Protein AF-A0A6G1YPT2-F1 (afdb_monomer)

Sequence (257 aa):
MRNPFKRFGTPNDKGIPAREPYGYTGSRSSGPVLSFNKLKIVAGIITFVVIIVIMFESVVVVEAGHRGVVLYVGAVENRVLGEGIHFIIPFAEQVIQLEVRTLKFEANATAASNDLQEVQTTIALNYHISPSQANIIYQQLGIDYADRIIAPTIQESVKASVAKFNAEELITKRATAKAVIAQTIGNTLSARDIVVETVFITDFKFSQAFATQVESKVVAFQKFLTEQNNLLAIQVIANQTVSCTSSSSSKGECSQS

Structure (mmCIF, N/CA/C/O backbone):
data_AF-A0A6G1YPT2-F1
#
_entry.id   AF-A0A6G1YPT2-F1
#
loop_
_atom_site.group_PDB
_atom_site.id
_atom_site.type_symbol
_atom_site.label_atom_id
_atom_site.label_alt_id
_atom_site.label_comp_id
_atom_site.label_asym_id
_atom_site.label_entity_id
_atom_site.label_seq_id
_atom_site.pdbx_PDB_ins_code
_atom_site.Cartn_x
_atom_site.Cartn_y
_atom_site.Cartn_z
_atom_site.occupancy
_atom_site.B_iso_or_equiv
_atom_site.auth_seq_id
_atom_site.auth_comp_id
_atom_site.auth_asym_id
_atom_site.auth_atom_id
_atom_site.pdbx_PDB_model_num
ATOM 1 N N . MET A 1 1 ? 101.211 12.891 -94.929 1.00 46.28 1 MET A N 1
ATOM 2 C CA . MET A 1 1 ? 102.055 13.637 -93.968 1.00 46.28 1 MET A CA 1
ATOM 3 C C . MET A 1 1 ? 101.266 13.941 -92.694 1.00 46.28 1 MET A C 1
ATOM 5 O O . MET A 1 1 ? 100.448 14.846 -92.715 1.00 46.28 1 MET A O 1
ATOM 9 N N . ARG A 1 2 ? 101.490 13.160 -91.628 1.00 45.38 2 ARG A N 1
ATOM 10 C CA . ARG A 1 2 ? 101.618 13.525 -90.195 1.00 45.38 2 ARG A CA 1
ATOM 11 C C . ARG A 1 2 ? 101.483 12.235 -89.369 1.00 45.38 2 ARG A C 1
ATOM 13 O O . ARG A 1 2 ? 100.426 11.629 -89.285 1.00 45.38 2 ARG A O 1
ATOM 20 N N . ASN A 1 3 ? 102.635 11.823 -88.860 1.00 36.41 3 ASN A N 1
ATOM 21 C CA . ASN A 1 3 ? 102.909 10.845 -87.801 1.00 36.41 3 ASN A CA 1
ATOM 22 C C . ASN A 1 3 ? 102.340 11.343 -86.438 1.00 36.41 3 ASN A C 1
ATOM 24 O O . ASN A 1 3 ? 101.955 12.513 -86.388 1.00 36.41 3 ASN A O 1
ATOM 28 N N . PRO A 1 4 ? 102.471 10.631 -85.289 1.00 62.19 4 PRO A N 1
ATOM 29 C CA . PRO A 1 4 ? 102.734 9.194 -85.058 1.00 62.19 4 PRO A CA 1
ATOM 30 C C . PRO A 1 4 ? 102.109 8.573 -83.752 1.00 62.19 4 PRO A C 1
ATOM 32 O O . PRO A 1 4 ? 101.603 9.286 -82.901 1.00 62.19 4 PRO A O 1
ATOM 35 N N . PHE A 1 5 ? 102.252 7.242 -83.570 1.00 56.88 5 PHE A N 1
ATOM 36 C CA . PHE A 1 5 ? 102.314 6.432 -82.314 1.00 56.88 5 PHE A CA 1
ATOM 37 C C . PHE A 1 5 ? 101.287 6.687 -81.170 1.00 56.88 5 PHE A C 1
ATOM 39 O O . PHE A 1 5 ? 101.283 7.735 -80.543 1.00 56.88 5 PHE A O 1
ATOM 46 N N . LYS A 1 6 ? 100.520 5.689 -80.694 1.00 50.00 6 LYS A N 1
ATOM 47 C CA . LYS A 1 6 ? 101.041 4.605 -79.832 1.00 50.00 6 LYS A CA 1
ATOM 48 C C . LYS A 1 6 ? 100.037 3.445 -79.651 1.00 50.00 6 LYS A C 1
ATOM 50 O O . LYS A 1 6 ? 98.882 3.652 -79.309 1.00 50.00 6 LYS A O 1
ATOM 55 N N . ARG A 1 7 ? 100.589 2.243 -79.859 1.00 55.19 7 ARG A N 1
ATOM 56 C CA . ARG A 1 7 ? 100.323 0.896 -79.307 1.00 55.19 7 ARG A CA 1
ATOM 57 C C . ARG A 1 7 ? 99.213 0.745 -78.256 1.00 55.19 7 ARG A C 1
ATOM 59 O O . ARG A 1 7 ? 99.260 1.453 -77.265 1.00 55.19 7 ARG A O 1
ATOM 66 N N . PHE A 1 8 ? 98.431 -0.335 -78.362 1.00 51.66 8 PHE A N 1
ATOM 67 C CA . PHE A 1 8 ? 98.366 -1.391 -77.334 1.00 51.66 8 PHE A CA 1
ATOM 68 C C . PHE A 1 8 ? 97.690 -2.653 -77.903 1.00 51.66 8 PHE A C 1
ATOM 70 O O . PHE A 1 8 ? 96.577 -2.590 -78.415 1.00 51.66 8 PHE A O 1
ATOM 77 N N . GLY A 1 9 ? 98.397 -3.783 -77.842 1.00 43.12 9 GLY A N 1
ATOM 78 C CA . GLY A 1 9 ? 97.873 -5.127 -78.088 1.00 43.12 9 GLY A CA 1
ATOM 79 C C . GLY A 1 9 ? 97.824 -5.906 -76.770 1.00 43.12 9 GLY A C 1
ATOM 80 O O . GLY A 1 9 ? 98.682 -5.714 -75.910 1.00 43.12 9 GLY A O 1
ATOM 81 N N . THR A 1 10 ? 96.782 -6.720 -76.632 1.00 56.12 10 THR A N 1
ATOM 82 C CA . THR A 1 10 ? 96.423 -7.668 -75.552 1.00 56.12 10 THR A CA 1
ATOM 83 C C . THR A 1 10 ? 97.408 -8.862 -75.458 1.00 56.12 10 THR A C 1
ATOM 85 O O . THR A 1 10 ? 98.337 -8.877 -76.268 1.00 56.12 10 THR A O 1
ATOM 88 N N . PRO A 1 11 ? 97.215 -9.939 -74.644 1.00 56.50 11 PRO A N 1
ATOM 89 C CA . PRO A 1 11 ? 96.231 -10.240 -73.572 1.00 56.50 11 PRO A CA 1
ATOM 90 C C . PRO A 1 11 ? 96.835 -10.870 -72.271 1.00 56.50 11 PRO A C 1
ATOM 92 O O . PRO A 1 11 ? 98.001 -11.239 -72.264 1.00 56.50 11 PRO A O 1
ATOM 95 N N . ASN A 1 12 ? 95.974 -11.080 -71.250 1.00 52.44 12 ASN A N 1
ATOM 96 C CA . ASN A 1 12 ? 95.935 -12.185 -70.249 1.00 52.44 12 ASN A CA 1
ATOM 97 C C . ASN A 1 12 ? 97.174 -12.477 -69.364 1.00 52.44 12 ASN A C 1
ATOM 99 O O . ASN A 1 12 ? 98.304 -12.460 -69.817 1.00 52.44 12 ASN A O 1
ATOM 103 N N . ASP A 1 13 ? 97.101 -12.881 -68.097 1.00 52.16 13 ASP A N 1
ATOM 104 C CA . ASP A 1 13 ? 96.056 -13.298 -67.151 1.00 52.16 13 ASP A CA 1
ATOM 105 C C . ASP A 1 13 ? 96.786 -13.509 -65.794 1.00 52.16 13 ASP A C 1
ATOM 107 O O . ASP A 1 13 ? 98.008 -13.691 -65.783 1.00 52.16 13 ASP A O 1
ATOM 111 N N . LYS A 1 14 ? 96.024 -13.574 -64.691 1.00 51.84 14 LYS A N 1
ATOM 112 C CA . LYS A 1 14 ? 96.361 -13.964 -63.300 1.00 51.84 14 LYS A CA 1
ATOM 113 C C . LYS A 1 14 ? 96.514 -12.828 -62.280 1.00 51.84 14 LYS A C 1
ATOM 115 O O . LYS A 1 14 ? 97.602 -12.327 -62.012 1.00 51.84 14 LYS A O 1
ATOM 120 N N . GLY A 1 15 ? 95.404 -12.548 -61.596 1.00 48.72 15 GLY A N 1
ATOM 121 C CA . GLY A 1 15 ? 95.351 -11.841 -60.316 1.00 48.72 15 GLY A CA 1
ATOM 122 C C . GLY A 1 15 ? 94.065 -12.195 -59.561 1.00 48.72 15 GLY A C 1
ATOM 123 O O . GLY A 1 15 ? 92.973 -11.913 -60.035 1.00 48.72 15 GLY A O 1
ATOM 124 N N . ILE A 1 16 ? 94.218 -12.867 -58.420 1.00 61.03 16 ILE A N 1
ATOM 125 C CA . ILE A 1 16 ? 93.177 -13.393 -57.514 1.00 61.03 16 ILE A CA 1
ATOM 126 C C . ILE A 1 16 ? 92.285 -12.254 -56.957 1.00 61.03 16 ILE A C 1
ATOM 128 O O . ILE A 1 16 ? 92.798 -11.159 -56.721 1.00 61.03 16 ILE A O 1
ATOM 132 N N . PRO A 1 17 ? 90.971 -12.487 -56.735 1.00 55.38 17 PRO A N 1
ATOM 133 C CA . PRO A 1 17 ? 89.983 -11.438 -56.462 1.00 55.38 17 PRO A CA 1
ATOM 134 C C . PRO A 1 17 ? 90.126 -10.752 -55.095 1.00 55.38 17 PRO A C 1
ATOM 136 O O . PRO A 1 17 ? 90.406 -11.379 -54.072 1.00 55.38 17 PRO A O 1
ATOM 139 N N . ALA A 1 18 ? 89.862 -9.444 -55.094 1.00 58.12 18 ALA A N 1
ATOM 140 C CA . ALA A 1 18 ? 89.758 -8.605 -53.908 1.00 58.12 18 ALA A CA 1
ATOM 141 C C . ALA A 1 18 ? 88.424 -8.829 -53.167 1.00 58.12 18 ALA A C 1
ATOM 143 O O . ALA A 1 18 ? 87.376 -9.011 -53.780 1.00 58.12 18 ALA A O 1
ATOM 144 N N . ARG A 1 19 ? 88.506 -8.800 -51.831 1.00 58.19 19 ARG A N 1
ATOM 145 C CA . ARG A 1 19 ? 87.420 -8.955 -50.849 1.00 58.19 19 ARG A CA 1
ATOM 146 C C . ARG A 1 19 ? 86.232 -8.016 -51.102 1.00 58.19 19 ARG A C 1
ATOM 148 O O . ARG A 1 19 ? 86.419 -6.806 -51.204 1.00 58.19 19 ARG A O 1
ATOM 155 N N . GLU A 1 20 ? 85.022 -8.570 -51.067 1.00 54.38 20 GLU A N 1
ATOM 156 C CA . GLU A 1 20 ? 83.768 -7.810 -50.990 1.00 54.38 20 GLU A CA 1
ATOM 157 C C . GLU A 1 20 ? 83.546 -7.215 -49.583 1.00 54.38 20 GLU A C 1
ATOM 159 O O . GLU A 1 20 ? 83.974 -7.814 -48.587 1.00 54.38 20 GLU A O 1
ATOM 164 N N . PRO A 1 21 ? 82.893 -6.043 -49.461 1.00 57.22 21 PRO A N 1
ATOM 165 C CA . PRO A 1 21 ? 82.644 -5.412 -48.175 1.00 57.22 21 PRO A CA 1
ATOM 166 C C . PRO A 1 21 ? 81.395 -5.993 -47.498 1.00 57.22 21 PRO A C 1
ATOM 168 O O . PRO A 1 21 ? 80.384 -6.282 -48.134 1.00 57.22 21 PRO A O 1
ATOM 171 N N . TYR A 1 22 ? 81.460 -6.108 -46.172 1.00 58.09 22 TYR A N 1
ATOM 172 C CA . TYR A 1 22 ? 80.343 -6.473 -45.304 1.00 58.09 22 TYR A CA 1
ATOM 173 C C . TYR A 1 22 ? 79.176 -5.484 -45.463 1.00 58.09 22 TYR A C 1
ATOM 175 O O . TYR A 1 22 ? 79.237 -4.353 -44.982 1.00 58.09 22 TYR A O 1
ATOM 183 N N . GLY A 1 23 ? 78.104 -5.924 -46.123 1.00 47.06 23 GLY A N 1
ATOM 184 C CA . GLY A 1 23 ? 76.831 -5.212 -46.193 1.00 47.06 23 GLY A CA 1
ATOM 185 C C . GLY A 1 23 ? 75.980 -5.500 -44.958 1.00 47.06 23 GLY A C 1
ATOM 186 O O . GLY A 1 23 ? 75.545 -6.629 -44.743 1.00 47.06 23 GLY A O 1
ATOM 187 N N . TYR A 1 24 ? 75.736 -4.471 -44.149 1.00 52.53 24 TYR A N 1
ATOM 188 C CA . TYR A 1 24 ? 74.811 -4.504 -43.021 1.00 52.53 24 TYR A CA 1
ATOM 189 C C . TYR A 1 24 ? 73.454 -3.902 -43.420 1.00 52.53 24 TYR A C 1
ATOM 191 O O . TYR A 1 24 ? 73.380 -2.844 -44.041 1.00 52.53 24 TYR A O 1
ATOM 199 N N . THR A 1 25 ? 72.400 -4.535 -42.904 1.00 57.16 25 THR A N 1
ATOM 200 C CA . THR A 1 25 ? 71.024 -4.043 -42.695 1.00 57.16 25 THR A CA 1
ATOM 201 C C . THR A 1 25 ? 70.064 -3.990 -43.881 1.00 57.16 25 THR A C 1
ATOM 203 O O . THR A 1 25 ? 70.321 -3.399 -44.923 1.00 57.16 25 THR A O 1
ATOM 206 N N . GLY A 1 26 ? 68.878 -4.556 -43.637 1.00 49.69 26 GLY A N 1
ATOM 207 C CA . GLY A 1 26 ? 67.697 -4.318 -44.454 1.00 49.69 26 GLY A CA 1
ATOM 208 C C . GLY A 1 26 ? 66.841 -5.544 -44.747 1.00 49.69 26 GLY A C 1
ATOM 209 O O . GLY A 1 26 ? 66.316 -5.635 -45.851 1.00 49.69 26 GLY A O 1
ATOM 210 N N . SER A 1 27 ? 66.644 -6.473 -43.801 1.00 57.06 27 SER A N 1
ATOM 211 C CA . SER A 1 27 ? 65.509 -7.399 -43.916 1.00 57.06 27 SER A CA 1
ATOM 212 C C . SER A 1 27 ? 64.225 -6.595 -43.686 1.00 57.06 27 SER A C 1
ATOM 214 O O . SER A 1 27 ? 63.736 -6.472 -42.565 1.00 57.06 27 SER A O 1
ATOM 216 N N . ARG A 1 28 ? 63.717 -5.952 -44.745 1.00 55.94 28 ARG A N 1
ATOM 217 C CA . ARG A 1 28 ? 62.335 -5.476 -44.790 1.00 55.94 28 ARG A CA 1
ATOM 218 C C . ARG A 1 28 ? 61.473 -6.727 -44.746 1.00 55.94 28 ARG A C 1
ATOM 220 O O . ARG A 1 28 ? 61.282 -7.384 -45.768 1.00 55.94 28 ARG A O 1
ATOM 227 N N . SER A 1 29 ? 60.970 -7.050 -43.558 1.00 55.56 29 SER A N 1
ATOM 228 C CA . SER A 1 29 ? 59.824 -7.929 -43.413 1.00 55.56 29 SER A CA 1
ATOM 229 C C . SER A 1 29 ? 58.701 -7.336 -44.259 1.00 55.56 29 SER A C 1
ATOM 231 O O . SER A 1 29 ? 58.055 -6.347 -43.915 1.00 55.56 29 SER A O 1
ATOM 233 N N . SER A 1 30 ? 58.512 -7.916 -45.438 1.00 58.44 30 SER A N 1
ATOM 234 C CA . SER A 1 30 ? 57.295 -7.761 -46.211 1.00 58.44 30 SER A CA 1
ATOM 235 C C . SER A 1 30 ? 56.216 -8.455 -45.390 1.00 58.44 30 SER A C 1
ATOM 237 O O . SER A 1 30 ? 55.965 -9.648 -45.533 1.00 58.44 30 SER A O 1
ATOM 239 N N . GLY A 1 31 ? 55.621 -7.710 -44.454 1.00 62.34 31 GLY A N 1
ATOM 240 C CA . GLY A 1 31 ? 54.352 -8.109 -43.864 1.00 62.34 31 GLY A CA 1
ATOM 241 C C . GLY A 1 31 ? 53.390 -8.447 -45.007 1.00 62.34 31 GLY A C 1
ATOM 242 O O . GLY A 1 31 ? 53.482 -7.821 -46.070 1.00 62.34 31 GLY A O 1
ATOM 243 N N . PRO A 1 32 ? 52.522 -9.456 -44.853 1.00 61.84 32 PRO A N 1
ATOM 244 C CA . PRO A 1 32 ? 51.655 -9.896 -45.932 1.00 61.84 32 PRO A CA 1
ATOM 245 C C . PRO A 1 32 ? 50.815 -8.707 -46.402 1.00 61.84 32 PRO A C 1
ATOM 247 O O . PRO A 1 32 ? 49.909 -8.251 -45.708 1.00 61.84 32 PRO A O 1
ATOM 250 N N . VAL A 1 33 ? 51.142 -8.178 -47.582 1.00 59.41 33 VAL A N 1
ATOM 251 C CA . VAL A 1 33 ? 50.363 -7.133 -48.239 1.00 59.41 33 VAL A CA 1
ATOM 252 C C . VAL A 1 33 ? 49.051 -7.773 -48.669 1.00 59.41 33 VAL A C 1
ATOM 254 O O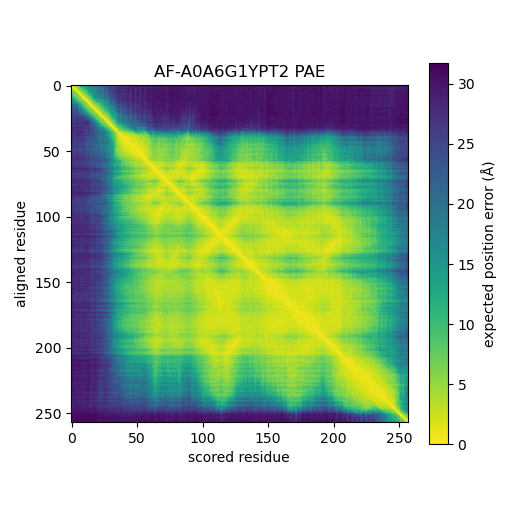 . VAL A 1 33 ? 48.964 -8.445 -49.698 1.00 59.41 33 VAL A O 1
ATOM 257 N N . LEU A 1 34 ? 48.025 -7.642 -47.823 1.00 60.84 34 LEU A N 1
ATOM 258 C CA . LEU A 1 34 ? 46.671 -8.043 -48.174 1.00 60.84 34 LEU A CA 1
ATOM 259 C C . LEU A 1 34 ? 46.304 -7.330 -49.479 1.00 60.84 34 LEU A C 1
ATOM 261 O O . LEU A 1 34 ? 46.211 -6.107 -49.531 1.00 60.84 34 LEU A O 1
ATOM 265 N N . SER A 1 35 ? 46.118 -8.109 -50.546 1.00 68.88 35 SER A N 1
ATOM 266 C CA . SER A 1 35 ? 45.625 -7.616 -51.833 1.00 68.88 35 SER A CA 1
ATOM 267 C C . SER A 1 35 ? 44.385 -6.742 -51.615 1.00 68.88 35 SER A C 1
ATOM 269 O O . SER A 1 35 ? 43.483 -7.137 -50.875 1.00 68.88 35 SER A O 1
ATOM 271 N N . PHE A 1 36 ? 44.312 -5.585 -52.281 1.00 68.81 36 PHE A N 1
ATOM 272 C CA . PHE A 1 36 ? 43.189 -4.642 -52.179 1.00 68.81 36 PHE A CA 1
ATOM 273 C C . PHE A 1 36 ? 41.812 -5.307 -52.362 1.00 68.81 36 PHE A C 1
ATOM 275 O O . PHE A 1 36 ? 40.835 -4.884 -51.749 1.00 68.81 36 PHE A O 1
ATOM 282 N N . ASN A 1 37 ? 41.732 -6.389 -53.143 1.00 77.31 37 ASN A N 1
ATOM 283 C CA . ASN A 1 37 ? 40.502 -7.163 -53.326 1.00 77.31 37 ASN A CA 1
ATOM 284 C C . ASN A 1 37 ? 40.150 -7.999 -52.087 1.00 77.31 37 ASN A C 1
ATOM 286 O O . ASN A 1 37 ? 38.990 -8.052 -51.691 1.00 77.31 37 ASN A O 1
ATOM 290 N N . LYS A 1 38 ? 41.151 -8.592 -51.425 1.00 80.19 38 LYS A N 1
ATOM 291 C CA . LYS A 1 38 ? 40.966 -9.298 -50.148 1.00 80.19 38 LYS A CA 1
ATOM 292 C C . LYS A 1 38 ? 40.567 -8.324 -49.037 1.00 80.19 38 LYS A C 1
ATOM 294 O O . LYS A 1 38 ? 39.697 -8.653 -48.244 1.00 80.19 38 LYS A O 1
ATOM 299 N N . LEU A 1 39 ? 41.127 -7.111 -49.027 1.00 83.12 39 LEU A N 1
ATOM 300 C CA . LEU A 1 39 ? 40.768 -6.073 -48.055 1.00 83.12 39 LEU A CA 1
ATOM 301 C C . LEU A 1 39 ? 39.312 -5.598 -48.215 1.00 83.12 39 LEU A C 1
ATOM 303 O O . LEU A 1 39 ? 38.611 -5.457 -47.219 1.00 83.12 39 LEU A O 1
ATOM 307 N N . LYS A 1 40 ? 38.827 -5.419 -49.453 1.00 87.50 40 LYS A N 1
ATOM 308 C CA . LYS A 1 40 ? 37.418 -5.074 -49.726 1.00 87.50 40 LYS A CA 1
ATOM 309 C C . LYS A 1 40 ? 36.447 -6.180 -49.306 1.00 87.50 40 LYS A C 1
ATOM 311 O O . LYS A 1 40 ? 35.404 -5.878 -48.739 1.00 87.50 40 LYS A O 1
ATOM 316 N N . ILE A 1 41 ? 36.798 -7.444 -49.554 1.00 89.75 41 ILE A N 1
ATOM 317 C CA . ILE A 1 41 ? 35.985 -8.596 -49.133 1.00 89.75 41 ILE A CA 1
ATOM 318 C C . ILE A 1 41 ? 35.924 -8.672 -47.603 1.00 89.75 41 ILE A C 1
ATOM 320 O O . ILE A 1 41 ? 34.840 -8.803 -47.044 1.00 89.75 41 ILE A O 1
ATOM 324 N N . VAL A 1 42 ? 37.063 -8.523 -46.920 1.00 89.56 42 VAL A N 1
ATOM 325 C CA . VAL A 1 42 ? 37.118 -8.517 -45.449 1.00 89.56 42 VAL A CA 1
ATOM 326 C C . VAL A 1 42 ? 36.316 -7.348 -44.868 1.00 89.56 42 VAL A C 1
ATOM 328 O O . VAL A 1 42 ? 35.526 -7.559 -43.954 1.00 89.56 42 VAL A O 1
ATOM 331 N N . ALA A 1 43 ? 36.445 -6.141 -45.426 1.00 90.81 43 ALA A N 1
ATOM 332 C CA . ALA A 1 43 ? 35.651 -4.987 -45.002 1.00 90.81 43 ALA A CA 1
ATOM 333 C C . ALA A 1 43 ? 34.143 -5.220 -45.202 1.00 90.81 43 ALA A C 1
ATOM 335 O O . ALA A 1 43 ? 33.363 -4.949 -44.295 1.00 90.81 43 ALA A O 1
ATOM 336 N N . GLY A 1 44 ? 33.738 -5.791 -46.343 1.00 93.94 44 GLY A N 1
ATOM 337 C CA . GLY A 1 44 ? 32.341 -6.136 -46.612 1.00 93.94 44 GLY A CA 1
ATOM 338 C C . GLY A 1 44 ? 31.772 -7.153 -45.620 1.00 93.94 44 GLY A C 1
ATOM 339 O O . GLY A 1 44 ? 30.658 -6.972 -45.134 1.00 93.94 44 GLY A O 1
ATOM 340 N N . ILE A 1 45 ? 32.551 -8.180 -45.261 1.00 93.62 45 ILE A N 1
ATOM 341 C CA . ILE A 1 45 ? 32.158 -9.172 -44.249 1.00 93.62 45 ILE A CA 1
ATOM 342 C C . ILE A 1 45 ? 32.004 -8.510 -42.875 1.00 93.62 45 ILE A C 1
ATOM 344 O O . ILE A 1 45 ? 31.006 -8.746 -42.201 1.00 93.62 45 ILE A O 1
ATOM 348 N N . ILE A 1 46 ? 32.944 -7.649 -42.469 1.00 93.88 46 ILE A N 1
ATOM 349 C CA . ILE A 1 46 ? 32.873 -6.942 -41.181 1.00 93.88 46 ILE A CA 1
ATOM 350 C C . ILE A 1 46 ? 31.624 -6.058 -41.119 1.00 93.88 46 ILE A C 1
ATOM 352 O O . ILE A 1 46 ? 30.873 -6.133 -40.151 1.00 93.88 46 ILE A O 1
ATOM 356 N N . THR A 1 47 ? 31.354 -5.262 -42.157 1.00 92.06 47 THR A N 1
ATOM 357 C CA . THR A 1 47 ? 30.156 -4.413 -42.206 1.00 92.06 47 THR A CA 1
ATOM 358 C C . THR A 1 47 ? 28.872 -5.241 -42.145 1.00 92.06 47 THR A C 1
ATOM 360 O O . THR A 1 47 ? 27.951 -4.882 -41.417 1.00 92.06 47 THR A O 1
ATOM 363 N N . PHE A 1 48 ? 28.816 -6.371 -42.851 1.00 92.81 48 PHE A N 1
ATOM 364 C CA . PHE A 1 48 ? 27.664 -7.270 -42.819 1.00 92.81 48 PHE A CA 1
ATOM 365 C C . PHE A 1 48 ? 27.423 -7.866 -41.424 1.00 92.81 48 PHE A C 1
ATOM 367 O O . PHE A 1 48 ? 26.294 -7.856 -40.939 1.00 92.81 48 PHE A O 1
ATOM 374 N N . VAL A 1 49 ? 28.484 -8.314 -40.744 1.00 93.50 49 VAL A N 1
ATOM 375 C CA . VAL A 1 49 ? 28.397 -8.825 -39.366 1.00 93.50 49 VAL A CA 1
ATOM 376 C C . VAL A 1 49 ? 27.917 -7.735 -38.407 1.00 93.50 49 VAL A C 1
ATOM 378 O O . VAL A 1 49 ? 27.030 -7.990 -37.599 1.00 93.50 49 VAL A O 1
ATOM 381 N N . VAL A 1 50 ? 28.437 -6.510 -38.522 1.00 91.75 50 VAL A N 1
ATOM 382 C CA . VAL A 1 50 ? 28.010 -5.377 -37.683 1.00 91.75 50 VAL A CA 1
ATOM 383 C C . VAL A 1 50 ? 26.523 -5.067 -37.876 1.00 91.75 50 VAL A C 1
ATOM 385 O O . VAL A 1 50 ? 25.810 -4.891 -36.893 1.00 91.75 50 VAL A O 1
ATOM 388 N N . ILE A 1 51 ? 26.029 -5.057 -39.117 1.00 90.25 51 ILE A N 1
ATOM 389 C CA . ILE A 1 51 ? 24.602 -4.834 -39.405 1.00 90.25 51 ILE A CA 1
ATOM 390 C C . ILE A 1 51 ? 23.734 -5.928 -38.771 1.00 90.25 51 ILE A C 1
ATOM 392 O O . ILE A 1 51 ? 22.690 -5.623 -38.197 1.00 90.25 51 ILE A O 1
ATOM 396 N N . ILE A 1 52 ? 24.169 -7.189 -38.840 1.00 89.94 52 ILE A N 1
ATOM 397 C CA . ILE A 1 52 ? 23.453 -8.308 -38.219 1.00 89.94 52 ILE A CA 1
ATOM 398 C C . ILE A 1 52 ? 23.393 -8.148 -36.698 1.00 89.94 52 ILE A C 1
ATOM 400 O O . ILE A 1 52 ? 22.324 -8.308 -36.116 1.00 89.94 52 ILE A O 1
ATOM 404 N N . VAL A 1 53 ? 24.510 -7.802 -36.054 1.00 89.50 53 VAL A N 1
ATOM 405 C CA . VAL A 1 53 ? 24.550 -7.592 -34.598 1.00 89.50 53 VAL A CA 1
ATOM 406 C C . VAL A 1 53 ? 23.597 -6.466 -34.185 1.00 89.50 53 VAL A C 1
ATOM 408 O O . VAL A 1 53 ? 22.815 -6.643 -33.257 1.00 89.50 53 VAL A O 1
ATOM 411 N N . ILE A 1 54 ? 23.591 -5.348 -34.917 1.00 88.69 54 ILE A N 1
ATOM 412 C CA . ILE A 1 54 ? 22.688 -4.214 -34.661 1.00 88.69 54 ILE A CA 1
ATOM 413 C C . ILE A 1 54 ? 21.213 -4.619 -34.827 1.00 88.69 54 ILE A C 1
ATOM 415 O O . ILE A 1 54 ? 20.377 -4.211 -34.026 1.00 88.69 54 ILE A O 1
ATOM 419 N N . MET A 1 55 ? 20.883 -5.430 -35.838 1.00 85.88 55 MET A N 1
ATOM 420 C CA . MET A 1 55 ? 19.520 -5.935 -36.053 1.00 85.88 55 MET A CA 1
ATOM 421 C C . MET A 1 55 ? 19.035 -6.815 -34.896 1.00 85.88 55 MET A C 1
ATOM 423 O O . MET A 1 55 ? 17.886 -6.685 -34.485 1.00 85.88 55 MET A O 1
ATOM 427 N N . PHE A 1 56 ? 19.890 -7.695 -34.366 1.00 84.31 56 PHE A N 1
ATOM 428 C CA . PHE A 1 56 ? 19.524 -8.552 -33.235 1.00 84.31 56 PHE A CA 1
ATOM 429 C C . PHE A 1 56 ? 19.387 -7.766 -31.924 1.00 84.31 56 PHE A C 1
ATOM 431 O O . PHE A 1 56 ? 18.439 -8.007 -31.185 1.00 84.31 56 PHE A O 1
ATOM 438 N N . GLU A 1 57 ? 20.263 -6.791 -31.668 1.00 86.56 57 GLU A N 1
ATOM 439 C CA . GLU A 1 57 ? 20.176 -5.892 -30.499 1.00 86.56 57 GLU A CA 1
ATOM 440 C C . GLU A 1 57 ? 18.969 -4.938 -30.555 1.00 86.56 57 GLU A C 1
ATOM 442 O O . GLU A 1 57 ? 18.514 -4.429 -29.535 1.00 86.56 57 GLU A O 1
ATOM 447 N N . SER A 1 58 ? 18.417 -4.688 -31.745 1.00 88.06 58 SER A N 1
ATOM 448 C CA . SER A 1 58 ? 17.240 -3.830 -31.925 1.00 88.06 58 SER A CA 1
ATOM 449 C C . SER A 1 58 ? 15.934 -4.489 -31.458 1.00 88.06 58 SER A C 1
ATOM 451 O O . SER A 1 58 ? 14.914 -3.811 -31.354 1.00 88.06 58 SER A O 1
ATOM 453 N N . VAL A 1 59 ? 15.926 -5.792 -31.168 1.00 90.38 59 VAL A N 1
ATOM 454 C CA . VAL A 1 59 ? 14.716 -6.521 -30.771 1.00 90.38 59 VAL A CA 1
ATOM 455 C C . VAL A 1 59 ? 14.670 -6.698 -29.257 1.00 90.38 59 VAL A C 1
ATOM 457 O O . VAL A 1 59 ? 15.534 -7.342 -28.671 1.00 90.38 59 VAL A O 1
ATOM 460 N N . VAL A 1 60 ? 13.607 -6.196 -28.628 1.00 91.62 60 VAL A N 1
ATOM 461 C CA . VAL A 1 60 ? 13.322 -6.402 -27.203 1.00 91.62 60 VAL A CA 1
ATOM 462 C C . VAL A 1 60 ? 12.009 -7.156 -27.032 1.00 91.62 60 VAL A C 1
ATOM 464 O O . VAL A 1 60 ? 11.042 -6.930 -27.761 1.00 91.62 60 VAL A O 1
ATOM 467 N N . VAL A 1 61 ? 11.964 -8.057 -26.054 1.00 92.25 61 VAL A N 1
ATOM 468 C CA . VAL A 1 61 ? 10.752 -8.796 -25.694 1.00 92.25 61 VAL A CA 1
ATOM 469 C C . VAL A 1 61 ? 10.303 -8.345 -24.313 1.00 92.25 61 VAL A C 1
ATOM 471 O O . VAL A 1 61 ? 11.064 -8.432 -23.351 1.00 92.25 61 VAL A O 1
ATOM 474 N N . VAL A 1 62 ? 9.073 -7.847 -24.224 1.00 94.19 62 VAL A N 1
ATOM 475 C CA . VAL A 1 62 ? 8.429 -7.493 -22.957 1.00 94.19 62 VAL A CA 1
ATOM 476 C C . VAL A 1 62 ? 7.590 -8.677 -22.502 1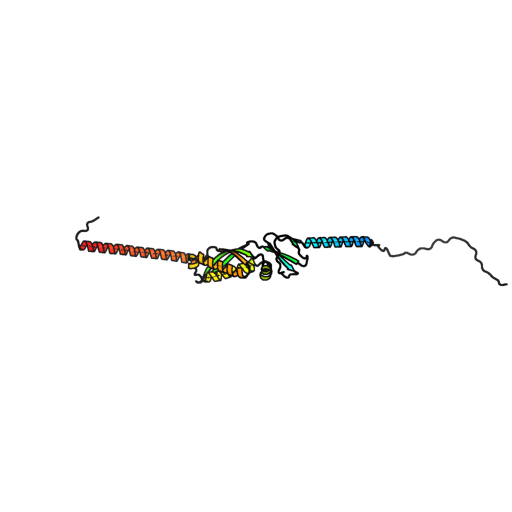.00 94.19 62 VAL A C 1
ATOM 478 O O . VAL A 1 62 ? 6.746 -9.178 -23.253 1.00 94.19 62 VAL A O 1
ATOM 481 N N . GLU A 1 63 ? 7.835 -9.131 -21.276 1.00 92.31 63 GLU A N 1
ATOM 482 C CA . GLU A 1 63 ? 7.119 -10.263 -20.702 1.00 92.31 63 GLU A CA 1
ATOM 483 C C . GLU A 1 63 ? 5.634 -9.949 -20.478 1.00 92.31 63 GLU A C 1
ATOM 485 O O . GLU A 1 63 ? 5.235 -8.806 -20.240 1.00 92.31 63 GLU A O 1
ATOM 490 N N . ALA A 1 64 ? 4.795 -10.986 -20.515 1.00 90.81 64 ALA A N 1
ATOM 491 C CA . ALA A 1 64 ? 3.370 -10.840 -20.242 1.00 90.81 64 ALA A CA 1
ATOM 492 C C . ALA A 1 64 ? 3.139 -10.250 -18.842 1.00 90.81 64 ALA A C 1
ATOM 494 O O . ALA A 1 64 ? 3.771 -10.665 -17.867 1.00 90.81 64 ALA A O 1
ATOM 495 N N . GLY A 1 65 ? 2.202 -9.311 -18.712 1.00 90.88 65 GLY A N 1
ATOM 496 C CA . GLY A 1 65 ? 1.938 -8.612 -17.445 1.00 90.88 65 GLY A CA 1
ATOM 497 C C . GLY A 1 65 ? 3.014 -7.610 -17.006 1.00 90.88 65 GLY A C 1
ATOM 498 O O . GLY A 1 65 ? 2.938 -7.100 -15.887 1.00 90.88 65 GLY A O 1
ATOM 499 N N . HIS A 1 66 ? 3.965 -7.292 -17.883 1.00 93.88 66 HIS A N 1
ATOM 500 C CA . HIS A 1 66 ? 4.868 -6.157 -17.733 1.00 93.88 66 HIS A CA 1
ATOM 501 C C . HIS A 1 66 ? 4.586 -5.094 -18.795 1.00 93.88 66 HIS A C 1
ATOM 503 O O . HIS A 1 66 ? 3.948 -5.341 -19.822 1.00 93.88 66 HIS A O 1
ATOM 509 N N . ARG A 1 67 ? 5.065 -3.880 -18.538 1.00 93.94 67 ARG A N 1
ATOM 510 C CA . ARG A 1 67 ? 5.090 -2.776 -19.496 1.00 93.94 67 ARG A CA 1
ATOM 511 C C . ARG A 1 67 ? 6.499 -2.233 -19.611 1.00 93.94 67 ARG A C 1
ATOM 513 O O . ARG A 1 67 ? 7.154 -1.980 -18.605 1.00 93.94 67 ARG A O 1
ATOM 520 N N . GLY A 1 68 ? 6.962 -2.060 -20.844 1.00 93.69 68 GLY A N 1
ATOM 521 C CA . GLY A 1 68 ? 8.284 -1.514 -21.119 1.00 93.69 68 GLY A CA 1
ATOM 522 C C . GLY A 1 68 ? 8.252 0.010 -21.136 1.00 93.69 68 GLY A C 1
ATOM 523 O O . GLY A 1 68 ? 7.660 0.604 -22.036 1.00 93.69 68 GLY A O 1
ATOM 524 N N . VAL A 1 69 ? 8.904 0.653 -20.174 1.00 93.94 69 VAL A N 1
ATOM 525 C CA . VAL A 1 69 ? 9.167 2.095 -20.198 1.00 93.94 69 VAL A CA 1
ATOM 526 C C . VAL A 1 69 ? 10.425 2.338 -21.019 1.00 93.94 69 VAL A C 1
ATOM 528 O O . VAL A 1 69 ? 11.478 1.779 -20.715 1.00 93.94 69 VAL A O 1
ATOM 531 N N . VAL A 1 70 ? 10.311 3.150 -22.068 1.00 94.06 70 VAL A N 1
ATOM 532 C CA . VAL A 1 70 ? 11.436 3.468 -22.953 1.00 94.06 70 VAL A CA 1
ATOM 533 C C . VAL A 1 70 ? 12.171 4.696 -22.429 1.00 94.06 70 VAL A C 1
ATOM 535 O O . VAL A 1 70 ? 11.559 5.719 -22.128 1.00 94.06 70 VAL A O 1
ATOM 538 N N . LEU A 1 71 ? 13.491 4.591 -22.328 1.00 93.69 71 LEU A N 1
ATOM 539 C CA . LEU A 1 71 ? 14.392 5.680 -22.000 1.00 93.69 71 LEU A 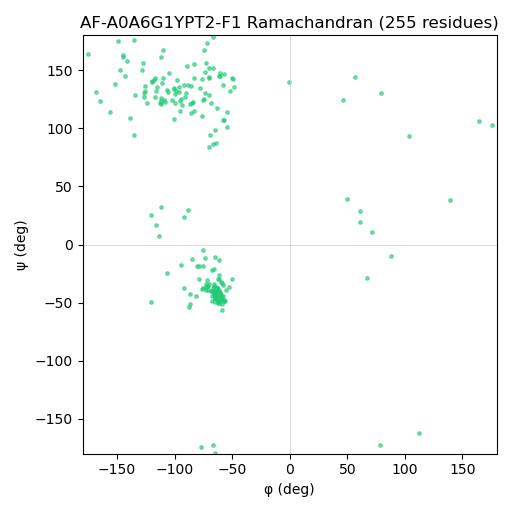CA 1
ATOM 540 C C . LEU A 1 71 ? 15.233 5.989 -23.233 1.00 93.69 71 LEU A C 1
ATOM 542 O O . LEU A 1 71 ? 15.927 5.108 -23.731 1.00 93.69 71 LEU A O 1
ATOM 546 N N . TYR A 1 72 ? 15.205 7.229 -23.701 1.00 93.25 72 TYR A N 1
ATOM 547 C CA . TYR A 1 72 ? 16.064 7.718 -24.770 1.00 93.25 72 TYR A CA 1
ATOM 548 C C . TYR A 1 72 ? 17.218 8.518 -24.163 1.00 93.25 72 TYR A C 1
ATOM 550 O O . TYR A 1 72 ? 17.015 9.608 -23.628 1.00 93.25 72 TYR A O 1
ATOM 558 N N . VAL A 1 73 ? 18.433 7.960 -24.194 1.00 91.88 73 VAL A N 1
ATOM 559 C CA . VAL A 1 73 ? 19.652 8.589 -23.636 1.00 91.88 73 VAL A CA 1
ATOM 560 C C . VAL A 1 73 ? 19.436 9.091 -22.190 1.00 91.88 73 VAL A C 1
ATOM 562 O O . VAL A 1 73 ? 19.877 10.167 -21.794 1.00 91.88 73 VAL A O 1
ATOM 5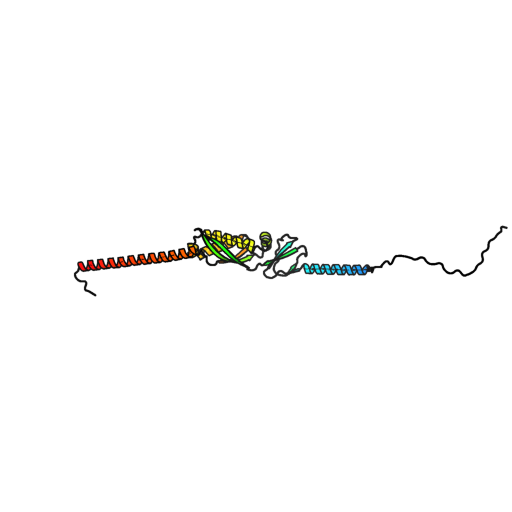65 N N . GLY A 1 74 ? 18.701 8.310 -21.391 1.00 87.00 74 GLY A N 1
ATOM 566 C CA . GLY A 1 74 ? 18.376 8.613 -19.991 1.00 87.00 74 GLY A CA 1
ATOM 567 C C . GLY A 1 74 ? 17.108 9.447 -19.757 1.00 87.00 74 GLY A C 1
ATOM 568 O O . GLY A 1 74 ? 16.667 9.541 -18.614 1.00 87.00 74 GLY A O 1
ATOM 569 N N . ALA A 1 75 ? 16.483 10.010 -20.795 1.00 91.25 75 ALA A N 1
ATOM 570 C CA . ALA A 1 75 ? 15.191 10.687 -20.684 1.00 91.25 75 ALA A CA 1
ATOM 571 C C . ALA A 1 75 ? 14.034 9.696 -20.870 1.00 91.25 75 ALA A C 1
ATOM 573 O O . ALA A 1 75 ? 14.079 8.857 -21.763 1.00 91.25 75 ALA A O 1
ATOM 574 N N . VAL A 1 76 ? 12.989 9.792 -20.047 1.00 92.31 76 VAL A N 1
ATOM 575 C CA . VAL A 1 76 ? 11.799 8.935 -20.174 1.00 92.31 76 VAL A CA 1
ATOM 576 C C . VAL A 1 76 ? 10.961 9.395 -21.364 1.00 92.31 76 VAL A C 1
ATOM 578 O O . VAL A 1 76 ? 10.574 10.559 -21.440 1.00 92.31 76 VAL A O 1
ATOM 581 N N . GLU A 1 77 ? 10.669 8.476 -22.278 1.00 92.06 77 GLU A N 1
ATOM 582 C CA . GLU A 1 77 ? 9.799 8.721 -23.425 1.00 92.06 77 GLU A CA 1
ATOM 583 C C . GLU A 1 77 ? 8.316 8.578 -23.059 1.00 92.06 77 GLU A C 1
ATOM 585 O O . GLU A 1 77 ? 7.924 7.837 -22.154 1.00 92.06 77 GLU A O 1
ATOM 590 N N . ASN A 1 78 ? 7.451 9.251 -23.821 1.00 88.75 78 ASN A N 1
ATOM 591 C CA . ASN A 1 78 ? 6.000 9.192 -23.600 1.00 88.75 78 ASN A CA 1
ATOM 592 C C . ASN A 1 78 ? 5.355 7.882 -24.080 1.00 88.75 78 ASN A C 1
ATOM 594 O O . ASN A 1 78 ? 4.158 7.669 -23.888 1.00 88.75 78 ASN A O 1
ATOM 598 N N . ARG A 1 79 ? 6.128 7.005 -24.724 1.00 89.88 79 ARG A N 1
ATOM 599 C CA . ARG A 1 79 ? 5.639 5.735 -25.260 1.00 89.88 79 ARG A CA 1
ATOM 600 C C . ARG A 1 79 ? 5.897 4.593 -24.277 1.00 89.88 79 ARG A C 1
ATOM 602 O O . ARG A 1 79 ? 7.017 4.399 -23.810 1.00 89.88 79 ARG A O 1
ATOM 609 N N . VAL A 1 80 ? 4.857 3.806 -24.021 1.00 91.88 80 VAL A N 1
ATOM 610 C CA . VAL A 1 80 ? 4.919 2.592 -23.201 1.00 91.88 80 VAL A CA 1
ATOM 611 C C . VAL A 1 80 ? 4.761 1.382 -24.114 1.00 91.88 80 VAL A C 1
ATOM 613 O O . VAL A 1 80 ? 3.785 1.280 -24.858 1.00 91.88 80 VAL A O 1
ATOM 616 N N . LEU A 1 81 ? 5.722 0.464 -24.062 1.00 93.25 81 LEU A N 1
ATOM 617 C CA . LEU A 1 81 ? 5.684 -0.788 -24.808 1.00 93.25 81 LEU A CA 1
ATOM 618 C C . LEU A 1 81 ? 4.757 -1.785 -24.104 1.00 93.25 81 LEU A C 1
ATOM 620 O O . LEU A 1 81 ? 4.776 -1.922 -22.876 1.00 93.25 81 LEU A O 1
ATOM 624 N N . GLY A 1 82 ? 3.912 -2.442 -24.896 1.00 92.88 82 GLY A N 1
ATOM 625 C CA . GLY A 1 82 ? 3.044 -3.518 -24.431 1.00 92.88 82 GLY A CA 1
ATOM 626 C C . GLY A 1 82 ? 3.812 -4.822 -24.248 1.00 92.88 82 GLY A C 1
ATOM 627 O O . GLY A 1 82 ? 5.030 -4.860 -24.382 1.00 92.88 82 GLY A O 1
ATOM 628 N N . GLU A 1 83 ? 3.084 -5.888 -23.939 1.00 92.25 83 GLU A N 1
ATOM 629 C CA . GLU A 1 83 ? 3.634 -7.242 -23.958 1.00 92.25 83 GLU A CA 1
ATOM 630 C C . GLU A 1 83 ? 3.914 -7.700 -25.396 1.00 92.25 83 GLU A C 1
ATOM 632 O O . GLU A 1 83 ? 3.160 -7.383 -26.321 1.00 92.25 83 GLU A O 1
ATOM 637 N N . GLY A 1 84 ? 4.992 -8.464 -25.579 1.00 92.38 84 GLY A N 1
ATOM 638 C CA . GLY A 1 84 ? 5.402 -8.988 -26.879 1.00 92.38 84 GLY A CA 1
ATOM 639 C C . GLY A 1 84 ? 6.702 -8.388 -27.412 1.00 92.38 84 GLY A C 1
ATOM 640 O O . GLY A 1 84 ? 7.531 -7.861 -26.670 1.00 92.38 84 GLY A O 1
ATOM 641 N N . ILE A 1 85 ? 6.909 -8.552 -28.719 1.00 92.81 85 ILE A N 1
ATOM 642 C CA . ILE A 1 85 ? 8.155 -8.191 -29.400 1.00 92.81 85 ILE A CA 1
ATOM 643 C C . ILE A 1 85 ? 8.061 -6.750 -29.896 1.00 92.81 85 ILE A C 1
ATOM 645 O O . I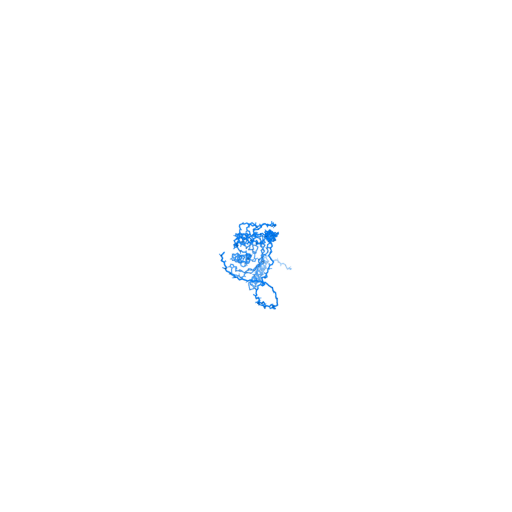LE A 1 85 ? 7.138 -6.394 -30.630 1.00 92.81 85 ILE A O 1
ATOM 649 N N . HIS A 1 86 ? 9.050 -5.941 -29.539 1.00 93.44 86 HIS A N 1
ATOM 650 C CA . HIS A 1 86 ? 9.164 -4.552 -29.951 1.00 93.44 86 HIS A CA 1
ATOM 651 C C . HIS A 1 86 ? 10.542 -4.271 -30.548 1.00 93.44 86 HIS A C 1
ATOM 653 O O . HIS A 1 86 ? 11.537 -4.894 -30.184 1.00 93.44 86 HIS A O 1
ATOM 659 N N . PHE A 1 87 ? 10.586 -3.312 -31.471 1.00 92.12 87 PHE A N 1
ATOM 660 C CA . PHE A 1 87 ? 11.829 -2.811 -32.044 1.00 92.12 87 PHE A CA 1
ATOM 661 C C . PHE A 1 87 ? 12.226 -1.515 -31.344 1.00 92.12 87 PHE A C 1
ATOM 663 O O . PHE A 1 87 ? 11.398 -0.615 -31.186 1.00 92.12 87 PHE A O 1
ATOM 670 N N . ILE A 1 88 ? 13.487 -1.433 -30.940 1.00 92.69 88 ILE A N 1
ATOM 671 C CA . ILE A 1 88 ? 14.099 -0.270 -30.302 1.00 92.69 88 ILE A CA 1
ATOM 672 C C . ILE A 1 88 ? 15.375 0.121 -31.036 1.00 92.69 88 ILE A C 1
ATOM 674 O O . ILE A 1 88 ? 16.002 -0.700 -31.707 1.00 92.69 88 ILE A O 1
ATOM 678 N N . ILE A 1 89 ? 15.768 1.383 -30.916 1.00 90.94 89 ILE A N 1
ATOM 679 C CA . ILE A 1 89 ? 17.039 1.865 -31.452 1.00 90.94 89 ILE A CA 1
ATOM 680 C C . ILE A 1 89 ? 18.151 1.380 -30.513 1.00 90.94 89 ILE A C 1
ATOM 682 O O . ILE A 1 89 ? 18.246 1.886 -29.389 1.00 90.94 89 ILE A O 1
ATOM 686 N N . PRO A 1 90 ? 19.009 0.435 -30.939 1.00 86.50 90 PRO A N 1
ATOM 687 C CA . PRO A 1 90 ? 20.056 -0.083 -30.068 1.00 86.50 90 PRO A CA 1
ATOM 688 C C . PRO A 1 90 ? 20.997 1.054 -29.646 1.00 86.50 90 PRO A C 1
ATOM 690 O O . PRO A 1 90 ? 21.223 2.003 -30.400 1.00 86.50 90 PRO A O 1
ATOM 693 N N . PHE A 1 91 ? 21.538 0.964 -28.429 1.00 85.44 91 PHE A N 1
ATOM 694 C CA . PHE A 1 91 ? 22.420 1.950 -27.776 1.00 85.44 91 PHE A CA 1
ATOM 695 C C . PHE A 1 91 ? 21.792 3.304 -27.398 1.00 85.44 91 PHE A C 1
ATOM 697 O O . PHE A 1 91 ? 22.255 3.918 -26.438 1.00 85.44 91 PHE A O 1
ATOM 704 N N . ALA A 1 92 ? 20.775 3.786 -28.117 1.00 90.88 92 ALA A N 1
ATOM 705 C CA . ALA A 1 92 ? 20.100 5.050 -27.804 1.00 90.88 92 ALA A CA 1
ATOM 706 C C . ALA A 1 92 ? 18.883 4.853 -26.891 1.00 90.88 92 ALA A C 1
ATOM 708 O O . ALA A 1 92 ? 18.632 5.679 -26.010 1.00 90.88 92 ALA A O 1
ATOM 709 N N . GLU A 1 93 ? 18.140 3.765 -27.102 1.00 93.31 93 GLU A N 1
ATOM 710 C CA . GLU A 1 93 ? 16.939 3.431 -26.347 1.00 93.31 93 GLU A CA 1
ATOM 711 C C . GLU A 1 93 ? 17.198 2.267 -25.391 1.00 93.31 93 GLU A C 1
ATOM 713 O O . GLU A 1 93 ? 17.755 1.237 -25.766 1.00 93.31 93 GLU A O 1
ATOM 718 N N . GLN A 1 94 ? 16.756 2.422 -24.147 1.00 91.88 94 GLN A N 1
ATOM 719 C CA . GLN A 1 94 ? 16.769 1.384 -23.124 1.00 91.88 94 GLN A CA 1
ATOM 720 C C . GLN A 1 94 ? 15.337 1.120 -22.665 1.00 91.88 94 GLN A C 1
ATOM 722 O O . GLN A 1 94 ? 14.560 2.053 -22.491 1.00 91.88 94 GLN A O 1
ATOM 727 N N . VAL A 1 95 ? 14.984 -0.145 -22.440 1.00 92.94 95 VAL A N 1
ATOM 728 C CA . VAL A 1 95 ? 13.649 -0.520 -21.958 1.00 92.94 95 VAL A CA 1
ATOM 729 C C . VAL A 1 95 ? 13.741 -1.055 -20.542 1.00 92.94 95 VAL A C 1
ATOM 731 O O . VAL A 1 95 ? 14.488 -1.994 -20.274 1.00 92.94 95 VAL A O 1
ATOM 734 N N . ILE A 1 96 ? 12.958 -0.467 -19.643 1.00 92.19 96 ILE A N 1
ATOM 735 C CA . ILE A 1 96 ? 12.811 -0.923 -18.262 1.00 92.19 96 ILE A CA 1
ATOM 736 C C . ILE A 1 96 ? 11.430 -1.540 -18.117 1.00 92.19 96 ILE A C 1
ATOM 738 O O . ILE A 1 96 ? 10.421 -0.900 -18.407 1.00 92.19 96 ILE A O 1
ATOM 742 N N . GLN A 1 97 ? 11.387 -2.798 -17.697 1.00 92.75 97 GLN A N 1
ATOM 743 C CA . GLN A 1 97 ? 10.135 -3.518 -17.518 1.00 92.75 97 GLN A CA 1
ATOM 744 C C . GLN A 1 97 ? 9.562 -3.209 -16.136 1.00 92.75 97 GLN A C 1
ATOM 746 O O . GLN A 1 97 ? 10.213 -3.442 -15.121 1.00 92.75 97 GLN A O 1
ATOM 751 N N . LEU A 1 98 ? 8.343 -2.679 -16.109 1.00 92.38 98 LEU A N 1
ATOM 752 C CA . LEU A 1 98 ? 7.560 -2.494 -14.895 1.00 92.38 98 LEU A CA 1
ATOM 753 C C . LEU A 1 98 ? 6.441 -3.523 -14.842 1.00 92.38 98 LEU A C 1
ATOM 755 O O . LEU A 1 98 ? 5.699 -3.691 -15.810 1.00 92.38 98 LEU A O 1
ATOM 759 N N . GLU A 1 99 ? 6.304 -4.188 -13.702 1.00 92.69 99 GLU A N 1
ATOM 760 C CA . GLU A 1 99 ? 5.198 -5.105 -13.457 1.00 92.69 99 GLU A CA 1
ATOM 761 C C . GLU A 1 99 ? 3.890 -4.320 -13.299 1.00 92.69 99 GLU A C 1
ATOM 763 O O . GLU A 1 99 ? 3.810 -3.363 -12.528 1.00 92.69 99 GLU A O 1
ATOM 768 N N . VAL A 1 100 ? 2.861 -4.718 -14.051 1.00 92.94 100 VAL A N 1
ATOM 769 C CA . VAL A 1 100 ? 1.521 -4.100 -14.005 1.00 92.94 100 VAL A CA 1
ATOM 770 C C . VAL A 1 100 ? 0.452 -5.045 -13.465 1.00 92.94 100 VAL A C 1
ATOM 772 O O . VAL A 1 100 ? -0.739 -4.744 -13.524 1.00 92.94 100 VAL A O 1
ATOM 775 N N . ARG A 1 101 ? 0.870 -6.212 -12.972 1.00 94.44 101 ARG A N 1
ATOM 776 C CA . ARG A 1 101 ? -0.000 -7.180 -12.305 1.00 94.44 101 ARG A CA 1
ATOM 777 C C . ARG A 1 101 ? -0.364 -6.691 -10.905 1.00 94.44 101 ARG A C 1
ATOM 779 O O . ARG A 1 101 ? 0.245 -5.765 -10.373 1.00 94.44 101 ARG A O 1
ATOM 786 N N . THR A 1 102 ? -1.346 -7.350 -10.306 1.00 95.31 102 THR A N 1
ATOM 787 C CA . THR A 1 102 ? -1.695 -7.151 -8.902 1.00 95.31 102 THR A CA 1
ATOM 788 C C . THR A 1 102 ? -0.528 -7.562 -8.009 1.00 95.31 102 THR A C 1
ATOM 790 O O . THR A 1 102 ? -0.141 -8.730 -7.957 1.00 95.31 102 THR A O 1
ATOM 793 N N . LEU A 1 103 ? -0.001 -6.593 -7.275 1.00 94.25 103 LEU A N 1
ATOM 794 C CA . LEU A 1 103 ? 1.052 -6.747 -6.289 1.00 94.25 103 LEU A CA 1
ATOM 795 C C . LEU A 1 103 ? 0.473 -6.663 -4.882 1.00 94.25 103 LEU A C 1
ATOM 797 O O . LEU A 1 103 ? -0.479 -5.926 -4.618 1.00 94.25 103 LEU A O 1
ATOM 801 N N . LYS A 1 104 ? 1.095 -7.399 -3.959 1.00 94.75 104 LYS A N 1
ATOM 802 C CA . LYS A 1 104 ? 0.806 -7.317 -2.528 1.00 94.75 104 LYS A CA 1
ATOM 803 C C . LYS A 1 104 ? 1.862 -6.449 -1.850 1.00 94.75 104 LYS A C 1
ATOM 805 O O . LYS A 1 104 ? 3.053 -6.714 -1.977 1.00 94.75 104 LYS A O 1
ATOM 810 N N . PHE A 1 105 ? 1.422 -5.478 -1.060 1.00 94.62 105 PHE A N 1
ATOM 811 C CA . PHE A 1 105 ? 2.265 -4.765 -0.103 1.00 94.62 105 PHE A CA 1
ATOM 812 C C . PHE A 1 105 ? 1.722 -4.959 1.310 1.00 94.62 105 PHE A C 1
ATOM 814 O O . PHE A 1 105 ? 0.511 -4.968 1.509 1.00 94.62 105 PHE A O 1
ATOM 821 N N . GLU A 1 106 ? 2.597 -5.127 2.296 1.00 94.62 106 GLU A N 1
ATOM 822 C CA . GLU A 1 106 ? 2.204 -5.306 3.692 1.00 94.62 106 GLU A CA 1
ATOM 823 C C . GLU A 1 106 ? 3.065 -4.423 4.587 1.00 94.62 106 GLU A C 1
ATOM 825 O O . GLU A 1 106 ? 4.290 -4.440 4.498 1.00 94.62 106 GLU A O 1
ATOM 830 N N . ALA A 1 107 ? 2.416 -3.645 5.449 1.00 92.19 107 ALA A N 1
ATOM 831 C CA . ALA A 1 107 ? 3.091 -2.759 6.380 1.00 92.19 107 ALA A CA 1
ATOM 832 C C . ALA A 1 107 ? 2.372 -2.707 7.725 1.00 92.19 107 ALA A C 1
ATOM 834 O O . ALA A 1 107 ? 1.142 -2.717 7.820 1.00 92.19 107 ALA A O 1
ATOM 835 N N . ASN A 1 108 ? 3.170 -2.589 8.781 1.00 94.56 108 ASN A N 1
ATOM 836 C CA . ASN A 1 108 ? 2.674 -2.291 10.115 1.00 94.56 108 ASN A CA 1
ATOM 837 C C . ASN A 1 108 ? 2.548 -0.777 10.279 1.00 94.56 108 ASN A C 1
ATOM 839 O O . ASN A 1 108 ? 3.447 -0.025 9.897 1.00 94.56 108 ASN A O 1
ATOM 843 N N . ALA A 1 109 ? 1.442 -0.336 10.865 1.00 94.88 109 ALA A N 1
ATOM 844 C CA . ALA A 1 109 ? 1.193 1.060 11.167 1.00 94.88 109 ALA A CA 1
ATOM 845 C C . ALA A 1 109 ? 0.858 1.232 12.649 1.00 94.88 109 ALA A C 1
ATOM 847 O O . ALA A 1 109 ? 0.046 0.496 13.217 1.00 94.88 109 ALA A O 1
ATOM 848 N N . THR A 1 110 ? 1.462 2.258 13.238 1.00 95.12 110 THR A N 1
ATOM 849 C CA . THR A 1 110 ? 1.184 2.711 14.599 1.00 95.12 110 THR A CA 1
ATOM 850 C C . THR A 1 110 ? 0.620 4.123 14.537 1.00 95.12 110 THR A C 1
ATOM 852 O O . THR A 1 110 ? 1.168 4.994 13.849 1.00 95.12 110 THR A O 1
ATOM 855 N N . ALA A 1 111 ? -0.477 4.352 15.250 1.00 95.94 111 ALA A N 1
ATOM 856 C CA . ALA A 1 111 ? -1.166 5.632 15.317 1.00 95.94 111 ALA A CA 1
ATOM 857 C C . ALA A 1 111 ? -1.680 5.905 16.733 1.00 95.94 111 ALA A C 1
ATOM 859 O O . ALA A 1 111 ? -1.874 4.981 17.518 1.00 95.94 111 ALA A O 1
ATOM 860 N N . ALA A 1 112 ? -1.913 7.178 17.043 1.00 95.94 112 ALA A N 1
ATOM 861 C CA . ALA A 1 112 ? -2.614 7.581 18.253 1.00 95.94 112 ALA A CA 1
ATOM 862 C C . ALA A 1 112 ? -4.096 7.825 17.932 1.00 95.94 112 ALA A C 1
ATOM 864 O O . ALA A 1 112 ? -4.414 8.453 16.918 1.00 95.94 112 ALA A O 1
ATOM 865 N N . SER A 1 113 ? -4.989 7.321 18.780 1.00 96.25 113 SER A N 1
ATOM 866 C CA . SER A 1 113 ? -6.421 7.624 18.741 1.00 96.25 113 SER A CA 1
ATOM 867 C C . SER A 1 113 ? -6.706 9.059 19.203 1.00 96.25 113 SER A C 1
ATOM 869 O O . SER A 1 113 ? -5.821 9.772 19.684 1.00 96.25 113 SER A O 1
ATOM 871 N N . ASN A 1 114 ? -7.963 9.487 19.081 1.00 96.75 114 ASN A N 1
ATOM 872 C CA . ASN A 1 114 ? -8.408 10.811 19.515 1.00 96.75 114 ASN A CA 1
ATOM 873 C C . ASN A 1 114 ? -8.187 11.062 21.023 1.00 96.75 114 ASN A C 1
ATOM 875 O O . ASN A 1 114 ? -7.851 12.172 21.424 1.00 96.75 114 ASN A O 1
ATOM 879 N N . ASP A 1 115 ? -8.287 10.012 21.840 1.00 94.81 115 ASP A N 1
ATOM 880 C CA . ASP A 1 115 ? -8.046 9.999 23.288 1.00 94.81 115 ASP A CA 1
ATOM 881 C C . ASP A 1 115 ? -6.596 9.638 23.673 1.00 94.81 115 ASP A C 1
ATOM 883 O O . ASP A 1 115 ? -6.329 9.191 24.792 1.00 94.81 115 ASP A O 1
ATOM 887 N N . LEU A 1 116 ? -5.649 9.853 22.750 1.00 93.94 116 LEU A N 1
ATOM 888 C CA . LEU A 1 116 ? -4.204 9.694 22.956 1.00 93.94 116 LEU A CA 1
ATOM 889 C C . LEU A 1 116 ? -3.768 8.268 23.344 1.00 93.94 116 LEU A C 1
ATOM 891 O O . LEU A 1 116 ? -2.750 8.094 24.015 1.00 93.94 116 LEU A O 1
ATOM 895 N N . GLN A 1 117 ? -4.505 7.240 22.917 1.00 94.44 117 GLN A N 1
ATOM 896 C CA . GLN A 1 117 ? -4.087 5.846 23.083 1.00 94.44 117 GLN A CA 1
ATOM 897 C C . GLN A 1 117 ? -3.310 5.369 21.861 1.00 94.44 117 GLN A C 1
ATOM 899 O O . GLN A 1 117 ? -3.697 5.622 20.721 1.00 94.44 117 GLN A O 1
ATOM 904 N N . GLU A 1 118 ? -2.217 4.647 22.093 1.00 94.62 118 GLU A N 1
ATOM 905 C CA . GLU A 1 118 ? -1.466 4.012 21.015 1.00 94.62 118 GLU A CA 1
ATOM 906 C C . GLU A 1 118 ? -2.226 2.795 20.472 1.00 94.62 118 GLU A C 1
ATOM 908 O O . GLU A 1 118 ? -2.649 1.910 21.223 1.00 94.62 118 GLU A O 1
ATOM 913 N N . VAL A 1 119 ? -2.361 2.753 19.148 1.00 95.19 119 VAL A N 1
ATOM 914 C CA . VAL A 1 119 ? -3.028 1.695 18.398 1.00 95.19 119 VAL A CA 1
ATOM 915 C C . VAL A 1 119 ? -2.090 1.177 17.319 1.00 95.19 119 VAL A C 1
ATOM 917 O O . VAL A 1 119 ? -1.533 1.944 16.531 1.00 95.19 119 VAL A O 1
ATOM 920 N N . GLN A 1 120 ? -1.950 -0.141 17.257 1.00 95.56 120 GLN A N 1
ATOM 921 C CA . GLN A 1 120 ? -1.137 -0.841 16.271 1.00 95.56 120 GLN A CA 1
ATOM 922 C C . GLN A 1 120 ? -2.031 -1.696 15.377 1.00 95.56 120 GLN A C 1
ATOM 924 O O . GLN A 1 120 ? -2.922 -2.401 15.851 1.00 95.56 120 GLN A O 1
ATOM 929 N N . THR A 1 121 ? -1.794 -1.650 14.072 1.00 95.69 121 THR A N 1
ATOM 930 C CA . THR A 1 121 ? -2.512 -2.474 13.096 1.00 95.69 121 THR A CA 1
ATOM 931 C C . THR A 1 121 ? -1.600 -2.827 11.929 1.00 95.69 121 THR A C 1
ATOM 933 O O . THR A 1 121 ? -0.713 -2.058 11.562 1.00 95.69 121 THR A O 1
ATOM 936 N N . THR A 1 122 ? -1.837 -3.979 11.313 1.00 96.31 122 THR A N 1
ATOM 937 C CA . THR A 1 122 ? -1.178 -4.390 10.074 1.00 96.31 122 THR A CA 1
ATOM 938 C C . THR A 1 122 ? -2.131 -4.143 8.911 1.00 96.31 122 THR A C 1
ATOM 940 O O . THR A 1 122 ? -3.324 -4.455 8.987 1.00 96.31 122 THR A O 1
ATOM 943 N N . ILE A 1 123 ? -1.610 -3.541 7.846 1.00 95.94 123 ILE A N 1
ATOM 944 C CA . ILE A 1 123 ? -2.337 -3.280 6.610 1.00 95.94 123 ILE A CA 1
ATOM 945 C C . ILE A 1 123 ? -1.654 -4.067 5.502 1.00 95.94 123 ILE A C 1
ATOM 947 O O . ILE A 1 123 ? -0.453 -3.918 5.286 1.00 95.94 123 ILE A O 1
ATOM 951 N N . ALA A 1 124 ? -2.432 -4.869 4.784 1.00 95.75 124 ALA A N 1
ATOM 952 C CA . ALA A 1 124 ? -2.033 -5.442 3.512 1.00 95.75 124 ALA A CA 1
ATOM 953 C C . ALA A 1 124 ? -2.867 -4.819 2.388 1.00 95.75 124 ALA A C 1
ATOM 955 O O . ALA A 1 124 ? -4.065 -4.588 2.528 1.00 95.75 124 ALA A O 1
ATOM 956 N N . LEU A 1 125 ? -2.218 -4.525 1.275 1.00 95.50 125 LEU A N 1
ATOM 957 C CA . LEU A 1 125 ? -2.775 -3.822 0.135 1.00 95.50 125 LEU A CA 1
ATOM 958 C C . LEU A 1 125 ? -2.530 -4.655 -1.116 1.00 95.50 125 LEU A C 1
ATOM 960 O O . LEU A 1 125 ? -1.381 -4.982 -1.408 1.00 95.50 125 LEU A O 1
ATOM 964 N N . ASN A 1 126 ? -3.593 -4.927 -1.866 1.00 96.75 126 ASN A N 1
ATOM 965 C CA . ASN A 1 126 ? -3.486 -5.360 -3.251 1.00 96.75 126 ASN A CA 1
ATOM 966 C C . ASN A 1 126 ? -3.627 -4.134 -4.150 1.00 96.75 126 ASN A C 1
ATOM 968 O O . ASN A 1 126 ? -4.619 -3.402 -4.057 1.00 96.75 126 ASN A O 1
ATOM 972 N N . TYR A 1 127 ? -2.629 -3.900 -4.990 1.00 95.31 127 TYR A N 1
ATOM 973 C CA . TYR A 1 127 ? -2.573 -2.743 -5.873 1.00 95.31 127 TYR A CA 1
ATOM 974 C C . TYR A 1 127 ? -1.913 -3.106 -7.196 1.00 95.31 127 TYR A C 1
ATOM 976 O O . TYR A 1 127 ? -1.176 -4.082 -7.291 1.00 95.31 127 TYR A O 1
ATOM 984 N N . HIS A 1 128 ? -2.140 -2.282 -8.205 1.00 94.06 128 HIS A N 1
ATOM 985 C CA . HIS A 1 128 ? -1.391 -2.327 -9.448 1.00 94.06 128 HIS A CA 1
ATOM 986 C C . HIS A 1 128 ? -1.215 -0.908 -9.985 1.00 94.06 128 HIS A C 1
ATOM 988 O O . HIS A 1 128 ? -1.910 0.030 -9.587 1.00 94.06 128 HIS A O 1
ATOM 994 N N . ILE A 1 129 ? -0.274 -0.735 -10.902 1.00 92.69 129 ILE A N 1
ATOM 995 C CA . ILE A 1 129 ? -0.112 0.529 -11.616 1.00 92.69 129 ILE A CA 1
ATOM 996 C C . ILE A 1 129 ? -0.966 0.536 -12.882 1.00 92.69 129 ILE A C 1
ATOM 998 O O . ILE A 1 129 ? -1.280 -0.517 -13.447 1.00 92.69 129 ILE A O 1
ATOM 1002 N N . SER A 1 130 ? -1.356 1.723 -13.346 1.00 89.81 130 SER A N 1
ATOM 1003 C CA . SER A 1 130 ? -2.063 1.835 -14.622 1.00 89.81 130 SER A CA 1
ATOM 1004 C C . SER A 1 130 ? -1.123 1.490 -15.789 1.00 89.81 130 SER A C 1
ATOM 1006 O O . SER A 1 130 ? -0.107 2.171 -15.967 1.00 89.81 130 SER A O 1
ATOM 1008 N N . PRO A 1 131 ? -1.444 0.490 -16.638 1.00 89.06 131 PRO A N 1
ATOM 1009 C CA . PRO A 1 131 ? -0.552 0.071 -17.720 1.00 89.06 131 PRO A CA 1
ATOM 1010 C C . PRO A 1 131 ? -0.268 1.162 -18.755 1.00 89.06 131 PRO A C 1
ATOM 1012 O O . PRO A 1 131 ? 0.770 1.129 -19.411 1.00 89.06 131 PRO A O 1
ATOM 1015 N N . SER A 1 132 ? -1.182 2.123 -18.918 1.00 88.56 132 SER A N 1
ATOM 1016 C CA . SER A 1 132 ? -1.027 3.239 -19.855 1.00 88.56 132 SER A CA 1
ATOM 1017 C C . SER A 1 132 ? -0.153 4.371 -19.315 1.00 88.56 132 SER A C 1
ATOM 1019 O O . SER A 1 132 ? 0.311 5.183 -20.106 1.00 88.56 132 SER A O 1
ATOM 1021 N N . GLN A 1 133 ? 0.066 4.437 -17.998 1.00 88.81 133 GLN A N 1
ATOM 1022 C CA . GLN A 1 133 ? 0.792 5.524 -17.323 1.00 88.81 133 GLN A CA 1
ATOM 1023 C C . GLN A 1 133 ? 2.082 5.041 -16.642 1.00 88.81 133 GLN A C 1
ATOM 1025 O O . GLN A 1 133 ? 2.650 5.733 -15.799 1.00 88.81 133 GLN A O 1
ATOM 1030 N N . ALA A 1 134 ? 2.572 3.853 -17.011 1.00 90.81 134 ALA A N 1
ATOM 1031 C CA . ALA A 1 134 ? 3.774 3.261 -16.424 1.00 90.81 134 ALA A CA 1
ATOM 1032 C C . ALA A 1 134 ? 5.022 4.155 -16.587 1.00 90.81 134 ALA A C 1
ATOM 1034 O O . ALA A 1 134 ? 5.865 4.213 -15.695 1.00 90.81 134 ALA A O 1
ATOM 1035 N N . ASN A 1 135 ? 5.120 4.901 -17.691 1.00 91.19 135 ASN A N 1
ATOM 1036 C CA . ASN A 1 135 ? 6.189 5.874 -17.927 1.00 91.19 135 ASN A CA 1
ATOM 1037 C C . ASN A 1 135 ? 6.159 7.047 -16.933 1.00 91.19 135 ASN A C 1
ATOM 1039 O O . ASN A 1 135 ? 7.204 7.419 -16.404 1.00 91.19 135 ASN A O 1
ATOM 1043 N N . ILE A 1 136 ? 4.976 7.599 -16.648 1.00 91.25 136 ILE A N 1
ATOM 1044 C CA . ILE A 1 136 ? 4.800 8.712 -15.702 1.00 91.25 136 ILE A CA 1
ATOM 1045 C C . ILE A 1 136 ? 5.180 8.253 -14.295 1.00 91.25 136 ILE A C 1
ATOM 1047 O O . ILE A 1 136 ? 5.941 8.928 -13.603 1.00 91.25 136 ILE A O 1
ATOM 1051 N N . ILE A 1 137 ? 4.711 7.069 -13.903 1.00 91.00 137 ILE A N 1
ATOM 1052 C CA . ILE A 1 137 ? 5.012 6.472 -12.599 1.00 91.00 137 ILE A CA 1
ATOM 1053 C C . ILE A 1 137 ? 6.517 6.242 -12.448 1.00 91.00 137 ILE A C 1
ATOM 1055 O O . ILE A 1 137 ? 7.096 6.639 -11.438 1.00 91.00 137 ILE A O 1
ATOM 1059 N N . TYR A 1 138 ? 7.174 5.685 -13.470 1.00 91.38 138 TYR A N 1
ATOM 1060 C CA . TYR A 1 138 ? 8.627 5.520 -13.474 1.00 91.38 138 TYR A CA 1
ATOM 1061 C C . TYR A 1 138 ? 9.359 6.859 -13.323 1.00 91.38 138 TYR A C 1
ATOM 1063 O O . TYR A 1 138 ? 10.285 6.976 -12.524 1.00 91.38 138 TYR A O 1
ATOM 1071 N N . GLN A 1 139 ? 8.936 7.881 -14.068 1.00 90.62 139 GLN A N 1
ATOM 1072 C CA . GLN A 1 139 ? 9.578 9.192 -14.058 1.00 90.62 139 GLN A CA 1
ATOM 1073 C C . GLN A 1 139 ? 9.415 9.919 -12.717 1.00 90.62 139 GLN A C 1
ATOM 1075 O O . GLN A 1 139 ? 10.351 10.567 -12.252 1.00 90.62 139 GLN A O 1
ATOM 1080 N N . GLN A 1 140 ? 8.230 9.841 -12.110 1.00 89.12 140 GLN A N 1
ATOM 1081 C CA . GLN A 1 140 ? 7.906 10.579 -10.890 1.00 89.12 140 GLN A CA 1
ATOM 1082 C C . GLN A 1 140 ? 8.315 9.833 -9.618 1.00 89.12 140 GLN A C 1
ATOM 1084 O O . GLN A 1 140 ? 8.816 10.451 -8.679 1.00 89.12 140 GLN A O 1
ATOM 1089 N N . LEU A 1 141 ? 8.072 8.521 -9.565 1.00 87.38 141 LEU A N 1
ATOM 1090 C CA . LEU A 1 141 ? 8.215 7.718 -8.348 1.00 87.38 141 LEU A CA 1
ATOM 1091 C C . LEU A 1 141 ? 9.454 6.806 -8.381 1.00 87.38 141 LEU A C 1
ATOM 1093 O O . LEU A 1 141 ? 9.991 6.467 -7.324 1.00 87.38 141 LEU A O 1
ATOM 1097 N N . GLY A 1 142 ? 9.941 6.455 -9.574 1.00 87.31 142 GLY A N 1
ATOM 1098 C CA . GLY A 1 142 ? 11.047 5.516 -9.769 1.00 87.31 142 GLY A CA 1
ATOM 1099 C C . GLY A 1 142 ? 10.628 4.050 -9.624 1.00 87.31 142 GLY A C 1
ATOM 1100 O O . GLY A 1 142 ? 9.447 3.736 -9.510 1.00 87.31 142 GLY A O 1
ATOM 1101 N N . ILE A 1 143 ? 11.611 3.142 -9.627 1.00 85.12 143 ILE A N 1
ATOM 1102 C CA . ILE A 1 143 ? 11.382 1.691 -9.482 1.00 85.12 143 ILE A CA 1
ATOM 1103 C C . ILE A 1 143 ? 10.943 1.295 -8.065 1.00 85.12 143 ILE A C 1
ATOM 1105 O O . ILE A 1 143 ? 10.069 0.451 -7.909 1.00 85.12 143 ILE A O 1
ATOM 1109 N N . ASP A 1 144 ? 11.475 1.966 -7.039 1.00 88.19 144 ASP A N 1
ATOM 1110 C CA . ASP A 1 144 ? 11.226 1.657 -5.621 1.00 88.19 144 ASP A CA 1
ATOM 1111 C C . ASP A 1 144 ? 9.991 2.394 -5.074 1.00 88.19 144 ASP A C 1
ATOM 1113 O O . ASP A 1 144 ? 9.925 2.784 -3.904 1.00 88.19 144 ASP A O 1
ATOM 1117 N N . TYR A 1 145 ? 9.010 2.661 -5.938 1.00 87.75 145 TYR A N 1
ATOM 1118 C CA . TYR A 1 145 ? 7.842 3.470 -5.596 1.00 87.75 145 TYR A CA 1
ATOM 1119 C C . TYR A 1 145 ? 7.010 2.852 -4.462 1.00 87.75 145 TYR A C 1
ATOM 1121 O O . TYR A 1 145 ? 6.409 3.588 -3.677 1.00 87.75 145 TYR A O 1
ATOM 1129 N N . ALA A 1 146 ? 7.007 1.522 -4.326 1.00 86.56 146 ALA A N 1
ATOM 1130 C CA . ALA A 1 146 ? 6.301 0.831 -3.252 1.00 86.56 146 ALA A CA 1
ATOM 1131 C C . ALA A 1 146 ? 6.799 1.275 -1.863 1.00 86.56 146 ALA A C 1
ATOM 1133 O O . ALA A 1 146 ? 6.033 1.818 -1.066 1.00 86.56 146 ALA A O 1
ATOM 1134 N N . ASP A 1 147 ? 8.097 1.157 -1.596 1.00 88.25 147 ASP A N 1
ATOM 1135 C CA . ASP A 1 147 ? 8.657 1.511 -0.288 1.00 88.25 147 ASP A CA 1
ATOM 1136 C C . ASP A 1 147 ? 8.704 3.023 -0.060 1.00 88.25 147 ASP A C 1
ATOM 1138 O O . ASP A 1 147 ? 8.505 3.505 1.057 1.00 88.25 147 ASP A O 1
ATOM 1142 N N . ARG A 1 148 ? 8.933 3.798 -1.125 1.00 88.50 148 ARG A N 1
ATOM 1143 C CA . ARG A 1 148 ? 9.088 5.255 -1.028 1.00 88.50 148 ARG A CA 1
ATOM 1144 C C . ARG A 1 148 ? 7.767 6.003 -0.904 1.00 88.50 148 ARG A C 1
ATOM 1146 O O . ARG A 1 148 ? 7.752 7.088 -0.327 1.00 88.50 148 ARG A O 1
ATOM 1153 N N . ILE A 1 149 ? 6.683 5.465 -1.461 1.00 91.31 149 ILE A N 1
ATOM 1154 C CA . ILE A 1 149 ? 5.397 6.166 -1.570 1.00 91.31 149 ILE A CA 1
ATOM 1155 C C . ILE A 1 149 ? 4.290 5.412 -0.850 1.00 91.31 149 ILE A C 1
ATOM 1157 O O . ILE A 1 149 ? 3.580 6.022 -0.049 1.00 91.31 149 ILE A O 1
ATOM 1161 N N . ILE A 1 150 ? 4.138 4.106 -1.089 1.00 92.75 150 ILE A N 1
ATOM 1162 C CA . ILE A 1 150 ? 3.025 3.334 -0.520 1.00 92.75 150 ILE A CA 1
ATOM 1163 C C . ILE A 1 150 ? 3.180 3.225 0.998 1.00 92.75 150 ILE A C 1
ATOM 1165 O O . ILE A 1 150 ? 2.237 3.548 1.721 1.00 92.75 150 ILE A O 1
ATOM 1169 N N . ALA A 1 151 ? 4.366 2.860 1.499 1.00 92.44 151 ALA A N 1
ATOM 1170 C CA . ALA A 1 151 ? 4.581 2.696 2.940 1.00 92.44 151 ALA A CA 1
ATOM 1171 C C . ALA A 1 151 ? 4.301 3.986 3.745 1.00 92.44 151 ALA A C 1
ATOM 1173 O O . ALA A 1 151 ? 3.493 3.934 4.681 1.00 92.44 151 ALA A O 1
ATOM 1174 N N . PRO A 1 152 ? 4.867 5.159 3.382 1.00 93.06 152 PRO A N 1
ATOM 1175 C CA . PRO A 1 152 ? 4.569 6.408 4.082 1.00 93.06 152 PRO A CA 1
ATOM 1176 C C . PRO A 1 152 ? 3.107 6.834 3.933 1.00 93.06 152 PRO A C 1
ATOM 1178 O O . PRO A 1 152 ? 2.498 7.261 4.912 1.00 93.06 152 PRO A O 1
ATOM 1181 N N . THR A 1 153 ? 2.515 6.650 2.746 1.00 93.88 153 THR A N 1
ATOM 1182 C CA . THR A 1 153 ? 1.106 6.995 2.497 1.00 93.88 153 THR A CA 1
ATOM 1183 C C . THR A 1 153 ? 0.161 6.180 3.378 1.00 93.88 153 THR A C 1
ATOM 1185 O O . THR A 1 153 ? -0.792 6.733 3.929 1.00 93.88 153 THR A O 1
ATOM 1188 N N . ILE A 1 154 ? 0.422 4.879 3.554 1.00 94.69 154 ILE A N 1
ATOM 1189 C CA . ILE A 1 154 ? -0.354 4.027 4.464 1.00 94.69 154 ILE A CA 1
ATOM 1190 C C . ILE A 1 154 ? -0.212 4.535 5.899 1.00 94.69 154 ILE A C 1
ATOM 1192 O O . ILE A 1 154 ? -1.222 4.724 6.574 1.00 94.69 154 ILE A O 1
ATOM 1196 N N . GLN A 1 155 ? 1.012 4.798 6.365 1.00 95.00 155 GLN A N 1
ATOM 1197 C CA . GLN A 1 155 ? 1.230 5.281 7.731 1.00 95.00 155 GLN A CA 1
ATOM 1198 C C . GLN A 1 155 ? 0.518 6.611 7.997 1.00 95.00 155 GLN A C 1
ATOM 1200 O O . GLN A 1 155 ? -0.128 6.765 9.033 1.00 95.00 155 GLN A O 1
ATOM 1205 N N . GLU A 1 156 ? 0.614 7.563 7.073 1.00 95.38 156 GLU A N 1
ATOM 1206 C CA . GLU A 1 156 ? -0.043 8.865 7.183 1.00 95.38 156 GLU A CA 1
ATOM 1207 C C . GLU A 1 156 ? -1.570 8.731 7.151 1.00 95.38 156 GLU A C 1
ATOM 1209 O O . GLU A 1 156 ? -2.254 9.259 8.029 1.00 95.38 156 GLU A O 1
ATOM 1214 N N . SER A 1 157 ? -2.107 7.951 6.210 1.00 95.44 157 SER A N 1
ATOM 1215 C CA . SER A 1 157 ? -3.551 7.720 6.076 1.00 95.44 157 SER A CA 1
ATOM 1216 C C . SER A 1 157 ? -4.144 7.047 7.312 1.00 95.44 157 SER A C 1
ATOM 1218 O O . SER A 1 157 ? -5.232 7.418 7.763 1.00 95.44 157 SER A O 1
ATOM 1220 N N . VAL A 1 158 ? -3.427 6.075 7.887 1.00 95.81 158 VAL A N 1
ATOM 1221 C CA . VAL A 1 158 ? -3.822 5.403 9.130 1.00 95.81 158 VAL A CA 1
ATOM 1222 C C . VAL A 1 158 ? -3.799 6.396 10.285 1.00 95.81 158 VAL A C 1
ATOM 1224 O O . VAL A 1 158 ? -4.805 6.513 10.977 1.00 95.81 158 VAL A O 1
ATOM 1227 N N . LYS A 1 159 ? -2.720 7.170 10.461 1.00 95.94 159 LYS A N 1
ATOM 1228 C CA . LYS A 1 159 ? -2.633 8.197 11.515 1.00 95.94 159 LYS A CA 1
ATOM 1229 C C . LYS A 1 159 ? -3.768 9.218 11.414 1.00 95.94 159 LYS A C 1
ATOM 1231 O O . LYS A 1 159 ? -4.450 9.468 12.403 1.00 95.94 159 LYS A O 1
ATOM 1236 N N . ALA A 1 160 ? -4.020 9.750 10.220 1.00 96.12 160 ALA A N 1
ATOM 1237 C CA . ALA A 1 160 ? -5.065 10.744 9.981 1.00 96.12 160 ALA A CA 1
ATOM 1238 C C . ALA A 1 160 ? -6.484 10.192 10.196 1.00 96.12 160 ALA A C 1
ATOM 1240 O O . ALA A 1 160 ? -7.378 10.921 10.626 1.00 96.12 160 ALA A O 1
ATOM 1241 N N . SER A 1 161 ? -6.712 8.914 9.887 1.00 96.25 161 SER A N 1
ATOM 1242 C CA . SER A 1 161 ? -8.024 8.276 10.044 1.00 96.25 161 SER A CA 1
ATOM 1243 C C . SER A 1 161 ? -8.279 7.827 11.480 1.00 96.25 161 SER A C 1
ATOM 1245 O O . SER A 1 161 ? -9.361 8.069 12.003 1.00 96.25 161 SER A O 1
ATOM 1247 N N . VAL A 1 162 ? -7.288 7.211 12.131 1.00 95.94 162 VAL A N 1
ATOM 1248 C CA . VAL A 1 162 ? -7.382 6.705 13.511 1.00 95.94 162 VAL A CA 1
ATOM 1249 C C . VAL A 1 162 ? -7.546 7.849 14.513 1.00 95.94 162 VAL A C 1
ATOM 1251 O O . VAL A 1 162 ? -8.341 7.723 15.438 1.00 95.94 162 VAL A O 1
ATOM 1254 N N . ALA A 1 163 ? -6.905 8.999 14.284 1.00 96.44 163 ALA A N 1
ATOM 1255 C CA . ALA A 1 163 ? -7.035 10.182 15.141 1.00 96.44 163 ALA A CA 1
ATOM 1256 C C . ALA A 1 163 ? -8.466 10.762 15.222 1.00 96.44 163 ALA A C 1
ATOM 1258 O O . ALA A 1 163 ? -8.747 11.598 16.083 1.00 96.44 163 ALA A O 1
ATOM 1259 N N . LYS A 1 164 ? -9.377 10.336 14.334 1.00 96.38 164 LYS A N 1
ATOM 1260 C CA . LYS A 1 164 ? -10.794 10.741 14.332 1.00 96.38 164 LYS A CA 1
ATOM 1261 C C . LYS A 1 164 ? -11.667 9.900 15.265 1.00 96.38 164 LYS A C 1
ATOM 1263 O O . LYS A 1 164 ? -12.811 10.274 15.492 1.00 96.38 164 LYS A O 1
ATOM 1268 N N . PHE A 1 165 ? -11.155 8.776 15.764 1.00 97.19 165 PHE A N 1
ATOM 1269 C CA . PHE A 1 165 ? -11.894 7.829 16.595 1.00 97.19 165 PHE A CA 1
ATOM 1270 C C . PHE A 1 165 ? -11.263 7.729 17.981 1.00 97.19 165 PHE A C 1
ATOM 1272 O O . PHE A 1 165 ? -10.038 7.735 18.117 1.00 97.19 165 PHE A O 1
ATOM 1279 N N . ASN A 1 166 ? -12.095 7.575 19.009 1.00 95.81 166 ASN A N 1
ATOM 1280 C CA . ASN A 1 166 ? -11.616 7.161 20.329 1.00 95.81 166 ASN A CA 1
ATOM 1281 C C . ASN A 1 166 ? -11.217 5.678 20.315 1.00 95.81 166 ASN A C 1
ATOM 1283 O O . ASN A 1 166 ? -11.741 4.893 19.518 1.00 95.81 166 ASN A O 1
ATOM 1287 N N . ALA A 1 167 ? -10.343 5.264 21.233 1.00 93.12 167 ALA A N 1
ATOM 1288 C CA . ALA A 1 167 ? -9.899 3.874 21.345 1.00 93.12 167 ALA A CA 1
ATOM 1289 C C . ALA A 1 167 ? -11.066 2.878 21.498 1.00 93.12 167 ALA A C 1
ATOM 1291 O O . ALA A 1 167 ? -11.077 1.817 20.876 1.00 93.12 167 ALA A O 1
ATOM 1292 N N . GLU A 1 168 ? -12.099 3.246 22.257 1.00 90.94 168 GLU A N 1
ATOM 1293 C CA . GLU A 1 168 ? -13.316 2.440 22.419 1.00 90.94 168 GLU A CA 1
ATOM 1294 C C . GLU A 1 168 ? -14.105 2.271 21.106 1.00 90.94 168 GLU A C 1
ATOM 1296 O O . GLU A 1 168 ? -14.648 1.199 20.820 1.00 90.94 168 GLU A O 1
ATOM 1301 N N . GLU A 1 169 ? -14.145 3.303 20.260 1.00 95.06 169 GLU A N 1
ATOM 1302 C CA . GLU A 1 169 ? -14.834 3.247 18.967 1.00 95.06 169 GLU A CA 1
ATOM 1303 C C . GLU A 1 169 ? -14.094 2.373 17.958 1.00 95.06 169 GLU A C 1
ATOM 1305 O O . GLU A 1 169 ? -14.722 1.711 17.134 1.00 95.06 169 GLU A O 1
ATOM 1310 N N . LEU A 1 170 ? -12.768 2.306 18.050 1.00 94.75 170 LEU A N 1
ATOM 1311 C CA . LEU A 1 170 ? -11.964 1.399 17.233 1.00 94.75 170 LEU A CA 1
ATOM 1312 C C . LEU A 1 170 ? -12.231 -0.077 17.566 1.00 94.75 170 LEU A C 1
ATOM 1314 O O . LEU A 1 170 ? -12.005 -0.936 16.717 1.00 94.75 170 LEU A O 1
ATOM 1318 N N . ILE A 1 171 ? -12.762 -0.378 18.756 1.00 91.44 171 ILE A N 1
ATOM 1319 C CA . ILE A 1 171 ? -13.211 -1.723 19.146 1.00 91.44 171 ILE A CA 1
ATOM 1320 C C . ILE A 1 171 ? -14.664 -1.942 18.709 1.00 91.44 171 ILE A C 1
ATOM 1322 O O . ILE A 1 171 ? -14.972 -2.900 17.998 1.00 91.44 171 ILE A O 1
ATOM 1326 N N . THR A 1 172 ? -15.562 -1.041 19.107 1.00 92.44 172 THR A N 1
ATOM 1327 C CA . THR A 1 172 ? -17.015 -1.204 18.925 1.00 92.44 172 THR A CA 1
ATOM 1328 C C . THR A 1 172 ? -17.475 -0.958 17.485 1.00 92.44 172 THR A C 1
ATOM 1330 O O . THR A 1 172 ? -18.315 -1.692 16.967 1.00 92.44 172 THR A O 1
ATOM 1333 N N . LYS A 1 173 ? -16.889 0.028 16.796 1.00 95.56 173 LYS A N 1
ATOM 1334 C CA . LYS A 1 173 ? -17.201 0.440 15.414 1.00 95.56 173 LYS A CA 1
ATOM 1335 C C . LYS A 1 173 ? -16.057 0.114 14.446 1.00 95.56 173 LYS A C 1
ATOM 1337 O O . LYS A 1 173 ? -15.856 0.810 13.447 1.00 95.56 173 LYS A O 1
ATOM 1342 N N . ARG A 1 174 ? -15.320 -0.976 14.700 1.00 95.44 174 ARG A N 1
ATOM 1343 C CA . ARG A 1 174 ? -14.126 -1.365 13.923 1.00 95.44 174 ARG A CA 1
ATOM 1344 C C . ARG A 1 174 ? -14.355 -1.436 12.411 1.00 95.44 174 ARG A C 1
ATOM 1346 O O . ARG A 1 174 ? -13.470 -1.071 11.647 1.00 95.44 174 ARG A O 1
ATOM 1353 N N . ALA A 1 175 ? -15.531 -1.886 11.969 1.00 96.12 175 ALA A N 1
ATOM 1354 C CA . ALA A 1 175 ? -15.859 -1.989 10.546 1.00 96.12 175 ALA A CA 1
ATOM 1355 C C . ALA A 1 175 ? -15.895 -0.607 9.873 1.00 96.12 175 ALA A C 1
ATOM 1357 O O . ALA A 1 175 ? -15.298 -0.418 8.815 1.00 96.12 175 ALA A O 1
ATOM 1358 N N . THR A 1 176 ? -16.517 0.374 10.531 1.00 96.62 176 THR A N 1
ATOM 1359 C CA . THR A 1 176 ? -16.569 1.764 10.067 1.00 96.62 176 THR A CA 1
ATOM 1360 C C . THR A 1 176 ? -15.176 2.386 10.043 1.00 96.62 176 THR A C 1
ATOM 1362 O O . THR A 1 176 ? -14.800 2.997 9.047 1.00 96.62 176 THR A O 1
ATOM 1365 N N . ALA A 1 177 ? -14.377 2.181 11.095 1.00 95.94 177 ALA A N 1
ATOM 1366 C CA . ALA A 1 177 ? -13.003 2.679 11.140 1.00 95.94 177 ALA A CA 1
ATOM 1367 C C . ALA A 1 177 ? -12.142 2.096 10.002 1.00 95.94 177 ALA A C 1
ATOM 1369 O O . ALA A 1 177 ? -11.462 2.844 9.298 1.00 95.94 177 ALA A O 1
ATOM 1370 N N . LYS A 1 178 ? -12.223 0.778 9.758 1.00 96.62 178 LYS A N 1
ATOM 1371 C CA . LYS A 1 178 ? -11.526 0.111 8.644 1.00 96.62 178 LYS A CA 1
ATOM 1372 C C . LYS A 1 178 ? -11.958 0.661 7.282 1.00 96.62 178 LYS A C 1
ATOM 1374 O O . LYS A 1 178 ? -11.098 0.910 6.443 1.00 96.62 178 LYS A O 1
ATOM 1379 N N . ALA A 1 179 ? -13.253 0.904 7.076 1.00 96.38 179 ALA A N 1
ATOM 1380 C CA . ALA A 1 179 ? -13.761 1.483 5.833 1.00 96.38 179 ALA A CA 1
ATOM 1381 C C . ALA A 1 179 ? -13.210 2.899 5.584 1.00 96.38 179 ALA A C 1
ATOM 1383 O O . ALA A 1 179 ? -12.746 3.192 4.484 1.00 96.38 179 ALA A O 1
ATOM 1384 N N . VAL A 1 180 ? -13.184 3.752 6.615 1.00 96.69 180 VAL A N 1
ATOM 1385 C CA . VAL A 1 180 ? -12.623 5.112 6.522 1.00 96.69 180 VAL A CA 1
ATOM 1386 C C . VAL A 1 180 ? -11.123 5.082 6.211 1.00 96.69 180 VAL A C 1
ATOM 1388 O O . VAL A 1 180 ? -10.659 5.842 5.359 1.00 96.69 180 VAL A O 1
ATOM 1391 N N . ILE A 1 181 ? -10.363 4.187 6.854 1.00 96.25 181 ILE A N 1
ATOM 1392 C CA . ILE A 1 181 ? -8.930 4.007 6.575 1.00 96.25 181 ILE A CA 1
ATOM 1393 C C . ILE A 1 181 ? -8.723 3.551 5.126 1.00 96.25 181 ILE A C 1
ATOM 1395 O O . ILE A 1 181 ? -7.936 4.160 4.403 1.00 96.25 181 ILE A O 1
ATOM 1399 N N . ALA A 1 182 ? -9.447 2.517 4.685 1.00 96.12 182 ALA A N 1
ATOM 1400 C CA . ALA A 1 182 ? -9.330 1.974 3.333 1.00 96.12 182 ALA A CA 1
ATOM 1401 C C . ALA A 1 182 ? -9.657 3.026 2.262 1.00 96.12 182 ALA A C 1
ATOM 1403 O O . ALA A 1 182 ? -8.914 3.168 1.293 1.00 96.12 182 ALA A O 1
ATOM 1404 N N . GLN A 1 183 ? -10.714 3.816 2.470 1.00 95.81 183 GLN A N 1
ATOM 1405 C CA . GLN A 1 183 ? -11.082 4.909 1.573 1.00 95.81 183 GLN A CA 1
ATOM 1406 C C . GLN A 1 183 ? -10.000 5.996 1.524 1.00 95.81 183 GLN A C 1
ATOM 1408 O O . GLN A 1 183 ? -9.665 6.489 0.449 1.00 95.81 183 GLN A O 1
ATOM 1413 N N . THR A 1 184 ? -9.420 6.352 2.672 1.00 96.06 184 THR A N 1
ATOM 1414 C CA . THR A 1 184 ? -8.360 7.368 2.742 1.00 96.06 184 THR A CA 1
ATOM 1415 C C . THR A 1 184 ? -7.092 6.908 2.017 1.00 96.06 184 THR A C 1
ATOM 1417 O O . THR A 1 184 ? -6.525 7.674 1.237 1.00 96.06 184 THR A O 1
ATOM 1420 N N . ILE A 1 185 ? -6.689 5.645 2.202 1.00 95.75 185 ILE A N 1
ATOM 1421 C CA . ILE A 1 185 ? -5.558 5.038 1.481 1.00 95.75 185 ILE A CA 1
ATOM 1422 C C . ILE A 1 185 ? -5.836 5.034 -0.026 1.00 95.75 185 ILE A C 1
ATOM 1424 O O . ILE A 1 185 ? -5.008 5.511 -0.801 1.00 95.75 185 ILE A O 1
ATOM 1428 N N . GLY A 1 186 ? -7.014 4.550 -0.436 1.00 94.88 186 GLY A N 1
ATOM 1429 C CA . GLY A 1 186 ? -7.417 4.480 -1.840 1.00 94.88 186 GLY A CA 1
ATOM 1430 C C . GLY A 1 186 ? -7.382 5.842 -2.530 1.00 94.88 186 GLY A C 1
ATOM 1431 O O . GLY A 1 186 ? -6.755 5.980 -3.578 1.00 94.88 186 GLY A O 1
ATOM 1432 N N . ASN A 1 187 ? -7.969 6.869 -1.913 1.00 94.62 187 ASN A N 1
ATOM 1433 C CA . ASN A 1 187 ? -7.988 8.227 -2.463 1.00 94.62 187 ASN A CA 1
ATOM 1434 C C . ASN A 1 187 ? -6.577 8.822 -2.593 1.00 94.62 187 ASN A C 1
ATOM 1436 O O . ASN A 1 187 ? -6.259 9.450 -3.601 1.00 94.62 187 AS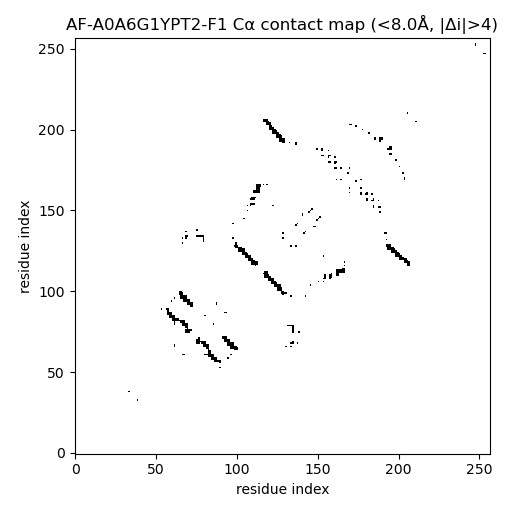N A O 1
ATOM 1440 N N . THR A 1 188 ? -5.722 8.610 -1.589 1.00 93.62 188 THR A N 1
ATOM 1441 C CA . THR A 1 188 ? -4.370 9.193 -1.565 1.00 93.62 188 THR A CA 1
ATOM 1442 C C . THR A 1 188 ? -3.431 8.514 -2.564 1.00 93.62 188 THR A C 1
ATOM 1444 O O . THR A 1 188 ? -2.600 9.182 -3.178 1.00 93.62 188 THR A O 1
ATOM 1447 N N . LEU A 1 189 ? -3.564 7.197 -2.754 1.00 92.81 189 LEU A N 1
ATOM 1448 C CA . LEU A 1 189 ? -2.780 6.444 -3.739 1.00 92.81 189 LEU A CA 1
ATOM 1449 C C . LEU A 1 189 ? -3.272 6.672 -5.173 1.00 92.81 189 LEU A C 1
ATOM 1451 O O . LEU A 1 189 ? -2.450 6.831 -6.074 1.00 92.81 189 LEU A O 1
ATOM 1455 N N . SER A 1 190 ? -4.587 6.796 -5.374 1.00 91.12 190 SER A N 1
ATOM 1456 C CA . SER A 1 190 ? -5.166 7.076 -6.698 1.00 91.12 190 SER A CA 1
ATOM 1457 C C . SER A 1 190 ? -4.713 8.427 -7.258 1.00 91.12 190 SER A C 1
ATOM 1459 O O . SER A 1 190 ? -4.564 8.570 -8.466 1.00 91.12 190 SER A O 1
ATOM 1461 N N . ALA A 1 191 ? -4.426 9.407 -6.393 1.00 89.50 191 ALA A N 1
ATOM 1462 C CA . ALA A 1 191 ? -3.863 10.698 -6.794 1.00 89.50 191 ALA A CA 1
ATOM 1463 C C . ALA A 1 191 ? -2.439 10.606 -7.387 1.00 89.50 191 ALA A C 1
ATOM 1465 O O . ALA A 1 191 ? -1.936 11.599 -7.906 1.00 89.50 191 ALA A O 1
ATOM 1466 N N . ARG A 1 192 ? -1.782 9.443 -7.286 1.00 87.25 192 ARG A N 1
ATOM 1467 C CA . ARG A 1 192 ? -0.445 9.154 -7.831 1.00 87.25 192 ARG A CA 1
ATOM 1468 C C . ARG A 1 192 ? -0.461 7.999 -8.839 1.00 87.25 192 ARG A C 1
ATOM 1470 O O . ARG A 1 192 ? 0.533 7.293 -8.972 1.00 87.25 192 ARG A O 1
ATOM 1477 N N . ASP A 1 193 ? -1.606 7.765 -9.479 1.00 88.12 193 ASP A N 1
ATOM 1478 C CA . ASP A 1 193 ? -1.795 6.733 -10.510 1.00 88.12 193 ASP A CA 1
ATOM 1479 C C . ASP A 1 193 ? -1.551 5.282 -10.039 1.00 88.12 193 ASP A C 1
ATOM 1481 O O . ASP A 1 193 ? -1.375 4.367 -10.851 1.00 88.12 193 ASP A O 1
ATOM 1485 N N . ILE A 1 194 ? -1.597 5.052 -8.722 1.00 92.19 194 ILE A N 1
ATOM 1486 C CA . ILE A 1 194 ? -1.561 3.720 -8.113 1.00 92.19 194 ILE A CA 1
ATOM 1487 C C . ILE A 1 194 ? -3.002 3.278 -7.859 1.00 92.19 194 ILE A C 1
ATOM 1489 O O . ILE A 1 194 ? -3.716 3.868 -7.045 1.00 92.19 194 ILE A O 1
ATOM 1493 N N . VAL A 1 195 ? -3.427 2.222 -8.549 1.00 93.00 195 VAL A N 1
ATOM 1494 C CA . VAL A 1 195 ? -4.780 1.682 -8.438 1.00 93.00 195 VAL A CA 1
ATOM 1495 C C . VAL A 1 195 ? -4.828 0.690 -7.286 1.00 93.00 195 VAL A C 1
ATOM 1497 O O . VAL A 1 195 ? -4.104 -0.304 -7.261 1.00 93.00 195 VAL A O 1
ATOM 1500 N N . VAL A 1 196 ? -5.699 0.966 -6.320 1.00 95.25 196 VAL A N 1
ATOM 1501 C CA . VAL A 1 196 ? -5.939 0.094 -5.169 1.00 95.25 196 VAL A CA 1
ATOM 1502 C C . VAL A 1 196 ? -7.109 -0.832 -5.472 1.00 95.25 196 VAL A C 1
ATOM 1504 O O . VAL A 1 196 ? -8.224 -0.364 -5.684 1.00 95.25 196 VAL A O 1
ATOM 1507 N N . GLU A 1 197 ? -6.872 -2.142 -5.440 1.00 93.94 197 GLU A N 1
ATOM 1508 C CA . GLU A 1 197 ? -7.930 -3.138 -5.627 1.00 93.94 197 GLU A CA 1
ATOM 1509 C C . GLU A 1 197 ? -8.623 -3.466 -4.309 1.00 93.94 197 GLU A C 1
ATOM 1511 O O . GLU A 1 197 ? -9.849 -3.478 -4.207 1.00 93.94 197 GLU A O 1
ATOM 1516 N N . THR A 1 198 ? -7.843 -3.796 -3.279 1.00 94.50 198 THR A N 1
ATOM 1517 C CA . THR A 1 198 ? -8.384 -4.230 -1.989 1.00 94.50 198 THR A CA 1
ATOM 1518 C C . THR A 1 198 ? -7.425 -3.892 -0.861 1.00 94.50 198 THR A C 1
ATOM 1520 O O . THR A 1 198 ? -6.215 -4.092 -0.967 1.00 94.50 198 THR A O 1
ATOM 1523 N N . VAL A 1 199 ? -7.989 -3.408 0.246 1.00 96.06 199 VAL A N 1
ATOM 1524 C CA . VAL A 1 199 ? -7.261 -3.116 1.481 1.00 96.06 199 VAL A CA 1
ATOM 1525 C C . VAL A 1 199 ? -7.700 -4.103 2.555 1.00 96.06 199 VAL A C 1
ATOM 1527 O O . VAL A 1 199 ? -8.869 -4.156 2.934 1.00 96.06 199 VAL A O 1
ATOM 1530 N N . PHE A 1 200 ? -6.747 -4.859 3.077 1.00 95.94 200 PHE A N 1
ATOM 1531 C CA . PHE A 1 200 ? -6.920 -5.755 4.207 1.00 95.94 200 PHE A CA 1
ATOM 1532 C C . PHE A 1 200 ? -6.337 -5.098 5.451 1.00 95.94 200 PHE A C 1
ATOM 1534 O O . PHE A 1 200 ? -5.171 -4.717 5.483 1.00 95.94 200 PHE A O 1
ATOM 1541 N N . ILE A 1 201 ? -7.151 -4.973 6.494 1.00 95.94 201 ILE A N 1
ATOM 1542 C CA . ILE A 1 201 ? -6.740 -4.366 7.761 1.00 95.94 201 ILE A CA 1
ATOM 1543 C C . ILE A 1 201 ? -6.998 -5.388 8.859 1.00 95.94 201 ILE A C 1
ATOM 1545 O O . ILE A 1 201 ? -8.138 -5.840 9.045 1.00 95.94 201 ILE A O 1
ATOM 1549 N N . THR A 1 202 ? -5.947 -5.759 9.588 1.00 94.62 202 THR A N 1
ATOM 1550 C CA . THR A 1 202 ? -6.066 -6.644 10.750 1.00 94.62 202 THR A CA 1
ATOM 1551 C C . THR A 1 202 ? -6.848 -5.966 11.874 1.00 94.62 202 THR A C 1
ATOM 1553 O O . THR A 1 202 ? -7.327 -4.840 11.748 1.00 94.62 202 THR A O 1
ATOM 1556 N N . ASP A 1 203 ? -7.053 -6.661 12.985 1.00 92.12 203 ASP A N 1
ATOM 1557 C CA . ASP A 1 203 ? -7.641 -6.022 14.158 1.00 92.12 203 ASP A CA 1
ATOM 1558 C C . ASP A 1 203 ? -6.675 -5.031 14.815 1.00 92.12 203 ASP A C 1
ATOM 1560 O O . ASP A 1 203 ? -5.451 -5.162 14.716 1.00 92.12 203 ASP A O 1
ATOM 1564 N N . PHE A 1 204 ? -7.263 -4.029 15.466 1.00 94.50 204 PHE A N 1
ATOM 1565 C CA . PHE A 1 204 ? -6.549 -2.997 16.202 1.00 94.50 204 PHE A CA 1
ATOM 1566 C C . PHE A 1 204 ? -6.035 -3.570 17.520 1.00 94.50 204 PHE A C 1
ATOM 1568 O O . PHE A 1 204 ? -6.804 -4.100 18.323 1.00 94.50 204 PHE A O 1
ATOM 1575 N N . LYS A 1 205 ? -4.728 -3.459 17.739 1.00 94.06 205 LYS A N 1
ATOM 1576 C CA . LYS A 1 205 ? -4.062 -3.845 18.981 1.00 94.06 205 LYS A CA 1
ATOM 1577 C C . LYS A 1 205 ? -3.792 -2.597 19.808 1.00 94.06 205 LYS A C 1
ATOM 1579 O O . LYS A 1 205 ? -3.299 -1.602 19.284 1.00 94.06 205 LYS A O 1
ATOM 1584 N N . PHE A 1 206 ? -4.095 -2.674 21.095 1.00 92.69 206 PHE A N 1
ATOM 1585 C CA . PHE A 1 206 ? -3.866 -1.601 22.061 1.00 92.69 206 PHE A CA 1
ATOM 1586 C C . PHE A 1 206 ? -2.753 -1.995 23.028 1.00 92.69 206 PHE A C 1
ATOM 1588 O O . PHE A 1 206 ? -2.367 -3.165 23.103 1.00 92.69 206 PHE A O 1
ATOM 1595 N N . SER A 1 207 ? -2.254 -1.024 23.796 1.00 90.38 207 SER A N 1
ATOM 1596 C CA . SER A 1 207 ? -1.313 -1.312 24.878 1.00 90.38 207 SER A CA 1
ATOM 1597 C C . SER A 1 207 ? -1.917 -2.302 25.883 1.00 90.38 207 SER A C 1
ATOM 1599 O O . SER A 1 207 ? -3.118 -2.275 26.170 1.00 90.38 207 SER A O 1
ATOM 1601 N N . GLN A 1 208 ? -1.075 -3.159 26.466 1.00 89.69 208 GLN A N 1
ATOM 1602 C CA . GLN A 1 208 ? -1.529 -4.124 27.472 1.00 89.69 208 GLN A CA 1
ATOM 1603 C C . GLN A 1 208 ? -2.189 -3.424 28.670 1.00 89.69 208 GLN A C 1
ATOM 1605 O O . GLN A 1 208 ? -3.165 -3.923 29.221 1.00 89.69 208 GLN A O 1
ATOM 1610 N N . ALA A 1 209 ? -1.689 -2.242 29.046 1.00 88.25 209 ALA A N 1
ATOM 1611 C CA . ALA A 1 209 ? -2.267 -1.434 30.113 1.00 88.25 209 ALA A CA 1
ATOM 1612 C C . ALA A 1 209 ? -3.716 -1.024 29.801 1.00 88.25 209 ALA A C 1
ATOM 1614 O O . ALA A 1 209 ? -4.580 -1.151 30.668 1.00 88.25 209 ALA A O 1
ATOM 1615 N N . PHE A 1 210 ? -3.998 -0.588 28.569 1.00 88.94 210 PHE A N 1
ATOM 1616 C CA . PHE A 1 210 ? -5.349 -0.222 28.149 1.00 88.94 210 PHE A CA 1
ATOM 1617 C C . PHE A 1 210 ? -6.281 -1.438 28.097 1.00 88.94 210 PHE A C 1
ATOM 1619 O O . PHE A 1 210 ? -7.391 -1.371 28.620 1.00 88.94 210 PHE A O 1
ATOM 1626 N N . ALA A 1 211 ? -5.822 -2.566 27.542 1.00 87.38 211 ALA A N 1
ATOM 1627 C CA . ALA A 1 211 ? -6.610 -3.800 27.491 1.00 87.38 211 ALA A CA 1
ATOM 1628 C C . ALA A 1 211 ? -7.057 -4.248 28.896 1.00 87.38 211 ALA A C 1
ATOM 1630 O O . ALA A 1 211 ? -8.250 -4.434 29.137 1.00 87.38 211 ALA A O 1
ATOM 1631 N N . THR A 1 212 ? -6.129 -4.283 29.859 1.00 89.56 212 THR A N 1
ATOM 1632 C CA . THR A 1 212 ? -6.433 -4.601 31.263 1.00 89.56 212 THR A CA 1
ATOM 1633 C C . THR A 1 212 ? -7.411 -3.596 31.884 1.00 89.56 212 THR A C 1
ATOM 1635 O O . THR A 1 212 ? -8.304 -3.969 32.647 1.00 89.56 212 THR A O 1
ATOM 1638 N N . GLN A 1 213 ? -7.282 -2.304 31.565 1.00 88.00 213 GLN A N 1
ATOM 1639 C CA . GLN A 1 213 ? -8.211 -1.283 32.056 1.00 88.00 213 GLN A CA 1
ATOM 1640 C C . GLN A 1 213 ? -9.623 -1.474 31.495 1.00 88.00 213 GLN A C 1
ATOM 1642 O O . GLN A 1 213 ? -10.586 -1.368 32.254 1.00 88.00 213 GLN A O 1
ATOM 1647 N N . VAL A 1 214 ? -9.768 -1.792 30.208 1.00 87.62 214 VAL A N 1
ATOM 1648 C CA . VAL A 1 214 ? -11.072 -2.089 29.597 1.00 87.62 214 VAL A CA 1
ATOM 1649 C C . VAL A 1 214 ? -11.697 -3.319 30.250 1.00 87.62 214 VAL A C 1
ATOM 1651 O O . VAL A 1 214 ? -12.846 -3.257 30.683 1.00 87.62 214 VAL A O 1
ATOM 1654 N N . GLU A 1 215 ? -10.937 -4.401 30.413 1.00 88.00 215 GLU A N 1
ATOM 1655 C CA . GLU A 1 215 ? -11.410 -5.613 31.090 1.00 88.00 215 GLU A CA 1
ATOM 1656 C C . GLU A 1 215 ? -11.857 -5.323 32.528 1.00 88.00 215 GLU A C 1
ATOM 1658 O O . GLU A 1 215 ? -12.957 -5.705 32.932 1.00 88.00 215 GLU A O 1
ATOM 1663 N N . SER A 1 216 ? -11.055 -4.577 33.294 1.00 91.94 216 SER A N 1
ATOM 1664 C CA . SER A 1 216 ? -11.410 -4.204 34.667 1.00 91.94 216 SER A CA 1
ATOM 1665 C C . SER A 1 216 ? -12.662 -3.320 34.738 1.00 91.94 216 SER A C 1
ATOM 1667 O O . SER A 1 216 ? -13.491 -3.531 35.624 1.00 91.94 216 SER A O 1
ATOM 1669 N N . LYS A 1 217 ? -12.861 -2.393 33.786 1.00 90.88 217 LYS A N 1
ATOM 1670 C CA . LYS A 1 217 ? -14.090 -1.588 33.667 1.00 90.88 217 LYS A CA 1
ATOM 1671 C C . LYS A 1 217 ? -15.305 -2.460 33.369 1.00 90.88 217 LYS A C 1
ATOM 1673 O O . LYS A 1 217 ? -16.338 -2.277 34.009 1.00 90.88 217 LYS A O 1
ATOM 1678 N N . VAL A 1 218 ? -15.185 -3.422 32.452 1.00 91.50 218 VAL A N 1
ATOM 1679 C CA . VAL A 1 218 ? -16.265 -4.372 32.143 1.00 91.50 218 VAL A CA 1
ATOM 1680 C C . VAL A 1 218 ? -16.622 -5.178 33.391 1.00 91.50 218 VAL A C 1
ATOM 1682 O O . VAL A 1 218 ? -17.791 -5.239 33.761 1.00 91.50 218 VAL A O 1
ATOM 1685 N N . VAL A 1 219 ? -15.632 -5.722 34.103 1.00 94.25 219 VAL A N 1
ATOM 1686 C CA . VAL A 1 219 ? -15.863 -6.478 35.345 1.00 94.25 219 VAL A CA 1
ATOM 1687 C C . VAL A 1 219 ? -16.504 -5.604 36.426 1.00 94.25 219 VAL A C 1
ATOM 1689 O O . VAL A 1 219 ? -17.462 -6.033 37.068 1.00 94.25 219 VAL A O 1
ATOM 1692 N N . ALA A 1 220 ? -16.012 -4.382 36.634 1.00 93.94 220 ALA A N 1
ATOM 1693 C CA . ALA A 1 220 ? -16.566 -3.454 37.618 1.00 93.94 220 ALA A CA 1
ATOM 1694 C C . ALA A 1 220 ? -18.015 -3.067 37.287 1.00 93.94 220 ALA A C 1
ATOM 1696 O O . ALA A 1 220 ? -18.861 -3.052 38.179 1.00 93.94 220 ALA A O 1
ATOM 1697 N N . PHE A 1 221 ? -18.321 -2.825 36.011 1.00 93.44 221 PHE A N 1
ATOM 1698 C CA . PHE A 1 221 ? -19.671 -2.516 35.549 1.00 93.44 221 PHE A CA 1
ATOM 1699 C C . PHE A 1 221 ? -20.630 -3.698 35.740 1.00 93.44 221 PHE A C 1
ATOM 1701 O O . PHE A 1 221 ? -21.729 -3.516 36.257 1.00 93.44 221 PHE A O 1
ATOM 1708 N N . GLN A 1 222 ? -20.202 -4.921 35.412 1.00 94.06 222 GLN A N 1
ATOM 1709 C CA . GLN A 1 222 ? -21.003 -6.131 35.638 1.00 94.06 222 GLN A CA 1
ATOM 1710 C C . GLN A 1 222 ? -21.266 -6.379 37.130 1.00 94.06 222 GLN A C 1
ATOM 1712 O O . GLN A 1 222 ? -22.391 -6.704 37.517 1.00 94.06 222 GLN A O 1
ATOM 1717 N N . LYS A 1 223 ? -20.258 -6.164 37.987 1.00 95.75 223 LYS A N 1
ATOM 1718 C CA . LYS A 1 223 ? -20.425 -6.224 39.448 1.00 95.75 223 LYS A CA 1
ATOM 1719 C C . LYS A 1 223 ? -21.431 -5.183 39.930 1.00 95.75 223 LYS A C 1
ATOM 1721 O O . LYS A 1 223 ? -22.370 -5.533 40.630 1.00 95.75 223 LYS A O 1
ATOM 1726 N N . PHE A 1 224 ? -21.286 -3.933 39.498 1.00 96.69 224 PHE A N 1
ATOM 1727 C CA . PHE A 1 224 ? -22.210 -2.856 39.848 1.00 96.69 224 PHE A CA 1
ATOM 1728 C C . PHE A 1 224 ? -23.657 -3.159 39.428 1.00 96.69 224 PHE A C 1
ATOM 1730 O O . PHE A 1 224 ? -24.575 -2.980 40.226 1.00 96.69 224 PHE A O 1
ATOM 1737 N N . LEU A 1 225 ? -23.872 -3.665 38.208 1.00 96.25 225 LEU A N 1
ATOM 1738 C CA . LEU A 1 225 ? -25.198 -4.087 37.743 1.00 96.25 225 LEU A CA 1
ATOM 1739 C C . LEU A 1 225 ? -25.781 -5.222 38.593 1.00 96.25 225 LEU A C 1
ATOM 1741 O O . LEU A 1 225 ? -26.964 -5.199 38.925 1.00 96.25 225 LEU A O 1
ATOM 1745 N N . THR A 1 226 ? -24.955 -6.199 38.966 1.00 95.81 226 THR A N 1
ATOM 1746 C CA . THR A 1 226 ? -25.378 -7.332 39.799 1.00 95.81 226 THR A CA 1
ATOM 1747 C C . THR A 1 226 ? -25.802 -6.869 41.193 1.00 95.81 226 THR A C 1
ATOM 1749 O O . THR A 1 226 ? -26.874 -7.250 41.660 1.00 95.81 226 THR A O 1
ATOM 1752 N N . GLU A 1 227 ? -25.019 -5.992 41.827 1.00 96.31 227 GLU A N 1
ATOM 1753 C CA . GLU A 1 227 ? -25.355 -5.433 43.142 1.00 96.31 227 GLU A CA 1
ATOM 1754 C C . GLU A 1 227 ? -26.639 -4.593 43.099 1.00 96.31 227 GLU A C 1
ATOM 1756 O O . GLU A 1 227 ? -27.494 -4.727 43.974 1.00 96.31 227 GLU A O 1
ATOM 1761 N N . GLN A 1 228 ? -26.840 -3.784 42.051 1.00 95.56 228 GLN A N 1
ATOM 1762 C CA . GLN A 1 228 ? -28.095 -3.043 41.877 1.00 95.56 228 GLN A CA 1
ATOM 1763 C C . GLN A 1 228 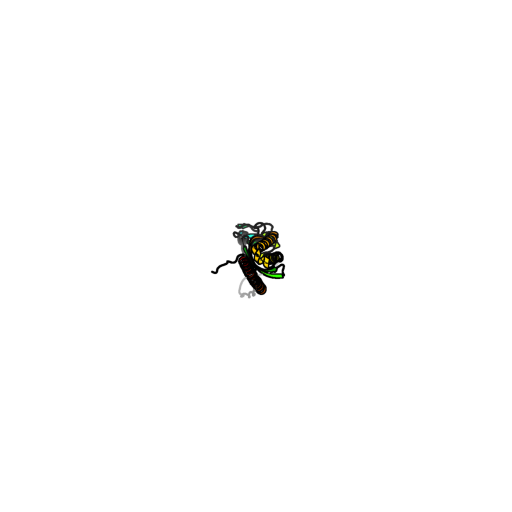? -29.306 -3.971 41.748 1.00 95.56 228 GLN A C 1
ATOM 1765 O O . GLN A 1 228 ? -30.326 -3.746 42.401 1.00 95.56 228 GLN A O 1
ATOM 1770 N N . ASN A 1 229 ? -29.193 -5.037 40.953 1.00 96.50 229 ASN A N 1
ATOM 1771 C CA . ASN A 1 229 ? -30.267 -6.017 40.804 1.00 96.50 229 ASN A CA 1
ATOM 1772 C C . ASN A 1 229 ? -30.566 -6.745 42.126 1.00 96.50 229 ASN A C 1
ATOM 1774 O O . ASN A 1 229 ? -31.735 -6.965 42.442 1.00 96.50 229 ASN A O 1
ATOM 1778 N N . ASN A 1 230 ? -29.541 -7.056 42.929 1.00 96.06 230 ASN A N 1
ATOM 1779 C CA . ASN A 1 230 ? -29.713 -7.641 44.263 1.00 96.06 230 ASN A CA 1
ATOM 1780 C C . ASN A 1 230 ? -30.467 -6.704 45.216 1.00 96.06 230 ASN A C 1
ATOM 1782 O O . ASN A 1 230 ? -31.406 -7.136 45.885 1.00 96.06 230 ASN A O 1
ATOM 1786 N N . LEU A 1 231 ? -30.104 -5.419 45.261 1.00 95.38 231 LEU A N 1
ATOM 1787 C CA . LEU A 1 231 ? -30.801 -4.438 46.100 1.00 95.38 231 LEU A CA 1
ATOM 1788 C C . LEU A 1 231 ? -32.268 -4.272 45.682 1.00 95.38 231 LEU A C 1
ATOM 1790 O O . LEU A 1 231 ? -33.148 -4.234 46.543 1.00 95.38 231 LEU A O 1
ATOM 1794 N N . LEU A 1 232 ? -32.543 -4.228 44.375 1.00 94.75 232 LEU A N 1
ATOM 1795 C CA . LEU A 1 232 ? -33.909 -4.176 43.847 1.00 94.75 232 LEU A CA 1
ATOM 1796 C C . LEU A 1 232 ? -34.712 -5.428 44.222 1.00 94.75 232 LEU A C 1
ATOM 1798 O O . LEU A 1 232 ? -35.857 -5.310 44.653 1.00 94.75 232 LEU A O 1
ATOM 1802 N N . ALA A 1 233 ? -34.114 -6.619 44.124 1.00 94.62 233 ALA A N 1
ATOM 1803 C CA . ALA A 1 233 ? -34.764 -7.865 44.526 1.00 94.62 233 ALA A CA 1
ATOM 1804 C C . ALA A 1 233 ? -35.146 -7.856 46.017 1.00 94.62 233 ALA A C 1
ATOM 1806 O O . ALA A 1 233 ? -36.282 -8.181 46.365 1.00 94.62 233 ALA A O 1
ATOM 1807 N N . ILE A 1 234 ? -34.237 -7.411 46.892 1.00 95.44 234 ILE A N 1
ATOM 1808 C CA . ILE A 1 234 ? -34.498 -7.281 48.335 1.00 95.44 234 ILE A CA 1
ATOM 1809 C C . ILE A 1 234 ? -35.653 -6.302 48.596 1.00 95.44 234 ILE A C 1
ATOM 1811 O O . ILE A 1 234 ? -36.539 -6.597 49.399 1.00 95.44 234 ILE A O 1
ATOM 1815 N N . GLN A 1 235 ? -35.692 -5.163 47.897 1.00 93.69 235 GLN A N 1
ATOM 1816 C CA . GLN A 1 235 ? -36.770 -4.176 48.040 1.00 93.69 235 GLN A CA 1
ATOM 1817 C C . GLN A 1 23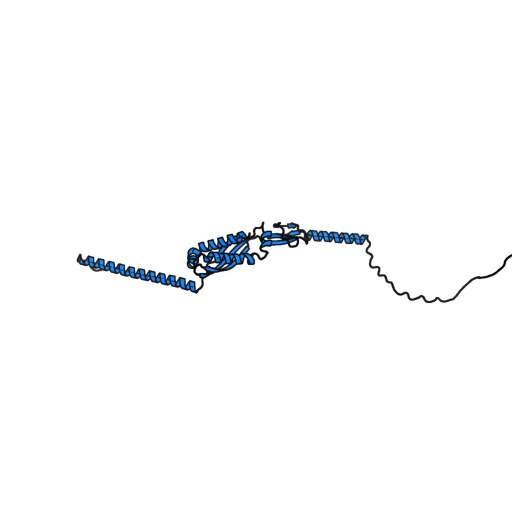5 ? -38.132 -4.716 47.589 1.00 93.69 235 GLN A C 1
ATOM 1819 O O . GLN A 1 235 ? -39.135 -4.487 48.264 1.00 93.69 235 GLN A O 1
ATOM 1824 N N . VAL A 1 236 ? -38.188 -5.456 46.477 1.00 95.19 236 VAL A N 1
ATOM 1825 C CA . VAL A 1 236 ? -39.435 -6.070 45.989 1.00 95.19 236 VAL A CA 1
ATOM 1826 C C . VAL A 1 236 ? -39.984 -7.066 47.011 1.00 95.19 236 VAL A C 1
ATOM 1828 O O . VAL A 1 236 ? -41.171 -7.012 47.333 1.00 95.19 236 VAL A O 1
ATOM 1831 N N . ILE A 1 237 ? -39.125 -7.917 47.575 1.00 93.38 237 ILE A N 1
ATOM 1832 C CA . ILE A 1 237 ? -39.510 -8.887 48.611 1.00 93.38 237 ILE A CA 1
ATOM 1833 C C . ILE A 1 237 ? -39.999 -8.160 49.878 1.00 93.38 237 ILE A C 1
ATOM 1835 O O . ILE A 1 237 ? -41.045 -8.504 50.436 1.00 93.38 237 ILE A O 1
ATOM 1839 N N . ALA A 1 238 ? -39.295 -7.111 50.312 1.00 92.88 238 ALA A N 1
ATOM 1840 C CA . ALA A 1 238 ? -39.696 -6.305 51.466 1.00 92.88 238 ALA A CA 1
ATOM 1841 C C . ALA A 1 238 ? -41.066 -5.627 51.256 1.00 92.88 238 ALA A C 1
ATOM 1843 O O . ALA A 1 238 ? -41.921 -5.662 52.138 1.00 92.88 238 ALA A O 1
ATOM 1844 N N . ASN A 1 239 ? -41.338 -5.085 50.068 1.00 91.94 239 ASN A N 1
ATOM 1845 C CA . ASN A 1 239 ? -42.632 -4.468 49.763 1.00 91.94 239 ASN A CA 1
ATOM 1846 C C . ASN A 1 239 ? -43.775 -5.495 49.705 1.00 91.94 239 ASN A C 1
ATOM 1848 O O . ASN A 1 239 ? -44.870 -5.234 50.211 1.00 91.94 239 ASN A O 1
ATOM 1852 N N . GLN A 1 240 ? -43.526 -6.680 49.136 1.00 88.31 240 GLN A N 1
ATOM 1853 C CA . GLN A 1 240 ? -44.512 -7.764 49.101 1.00 88.31 240 GLN A CA 1
ATOM 1854 C C . GLN A 1 240 ? -44.888 -8.215 50.517 1.00 88.31 240 GLN A C 1
ATOM 1856 O O . GLN A 1 240 ? -46.071 -8.292 50.844 1.00 88.31 240 GLN A O 1
ATOM 1861 N N . THR A 1 241 ? -43.907 -8.415 51.397 1.00 82.06 241 THR A N 1
ATOM 1862 C CA . THR A 1 241 ? -44.159 -8.837 52.787 1.00 82.06 241 THR A CA 1
ATOM 1863 C C . THR A 1 241 ? -44.969 -7.813 53.602 1.00 82.06 241 THR A C 1
ATOM 1865 O O . THR A 1 241 ? -45.864 -8.206 54.357 1.00 82.06 241 THR A O 1
ATOM 1868 N N . VAL A 1 242 ? -44.755 -6.505 53.407 1.00 84.50 242 VAL A N 1
ATOM 1869 C CA . VAL A 1 242 ? -45.571 -5.440 54.035 1.00 84.50 242 VAL A CA 1
ATOM 1870 C C . VAL A 1 242 ? -47.013 -5.427 53.505 1.00 84.50 242 VAL A C 1
ATOM 1872 O O . VAL A 1 242 ? -47.968 -5.272 54.271 1.00 84.50 242 VAL A O 1
ATOM 1875 N N . SER A 1 243 ? -47.212 -5.634 52.200 1.00 59.75 243 SER A N 1
ATOM 1876 C CA . SER A 1 243 ? -48.564 -5.708 51.622 1.00 59.75 243 SER A CA 1
ATOM 1877 C C . SER A 1 243 ? -49.348 -6.927 52.130 1.00 59.75 243 SER A C 1
ATOM 1879 O O . SER A 1 243 ? -50.518 -6.811 52.498 1.00 59.75 243 SER A O 1
ATOM 1881 N N . CYS A 1 244 ? -48.685 -8.078 52.270 1.00 67.94 244 CYS A N 1
ATOM 1882 C CA . CYS A 1 244 ? -49.297 -9.283 52.822 1.00 67.94 244 CYS A CA 1
ATOM 1883 C C . CYS A 1 244 ? -49.705 -9.094 54.294 1.00 67.94 244 CYS A C 1
ATOM 1885 O O . CYS A 1 244 ? -50.832 -9.425 54.657 1.00 67.94 244 CYS A O 1
ATOM 1887 N N . THR A 1 245 ? -48.842 -8.507 55.131 1.00 68.31 245 THR 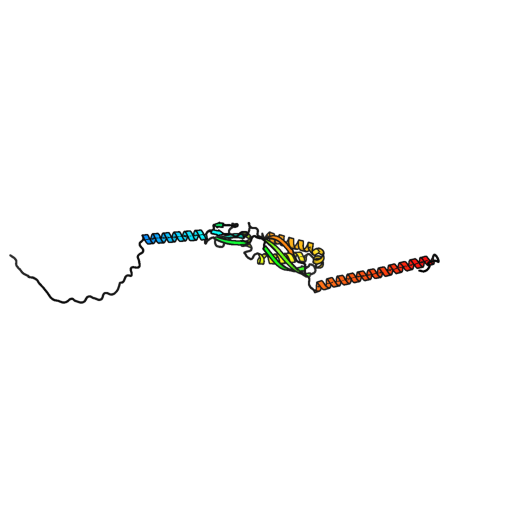A N 1
ATOM 1888 C CA . THR A 1 245 ? -49.113 -8.289 56.572 1.00 68.31 245 THR A CA 1
ATOM 1889 C C . THR A 1 245 ? -50.179 -7.220 56.850 1.00 68.31 245 THR A C 1
ATOM 1891 O O . THR A 1 245 ? -50.974 -7.358 57.783 1.00 68.31 245 THR A O 1
ATOM 1894 N N . SER A 1 246 ? -50.253 -6.171 56.026 1.00 67.88 246 SER A N 1
ATOM 1895 C CA . SER A 1 246 ? -51.324 -5.164 56.112 1.00 67.88 246 SER A CA 1
ATOM 1896 C C . SER A 1 246 ? -52.675 -5.708 55.631 1.00 67.88 246 SER A C 1
ATOM 1898 O O . SER A 1 246 ? -53.704 -5.420 56.245 1.00 67.88 246 SER A O 1
ATOM 1900 N N . SER A 1 247 ? -52.686 -6.569 54.606 1.00 56.50 247 SER A N 1
ATOM 1901 C CA . SER A 1 247 ? -53.908 -7.247 54.157 1.00 56.50 247 SER A CA 1
ATOM 1902 C C . SER A 1 247 ? -54.454 -8.234 55.203 1.00 56.50 247 SER A C 1
ATOM 1904 O O . SER A 1 247 ? -55.658 -8.218 55.470 1.00 56.50 247 SER A O 1
ATOM 1906 N N . SER A 1 248 ? -53.585 -8.990 55.891 1.00 53.59 248 SER A N 1
ATOM 1907 C CA . SER A 1 248 ? -53.974 -9.936 56.951 1.00 53.59 248 SER A CA 1
ATOM 1908 C C . SER A 1 248 ? -54.360 -9.274 58.282 1.00 53.59 248 SER A C 1
ATOM 1910 O O . SER A 1 248 ? -55.074 -9.879 59.077 1.00 53.59 248 SER A O 1
ATOM 1912 N N . SER A 1 249 ? -53.969 -8.016 58.521 1.00 53.78 249 SER A N 1
ATOM 1913 C CA . SER A 1 249 ? -54.487 -7.225 59.656 1.00 53.78 249 SER A CA 1
ATOM 1914 C C . SER A 1 249 ? -55.882 -6.635 59.395 1.00 53.78 249 SER A C 1
ATOM 1916 O O . SER A 1 249 ? -56.572 -6.270 60.342 1.00 53.78 249 SER A O 1
ATOM 1918 N N . SER A 1 250 ? -56.325 -6.551 58.131 1.00 51.16 250 SER A N 1
ATOM 1919 C CA . SER A 1 250 ? -57.664 -6.052 57.754 1.00 51.16 250 SER A CA 1
ATOM 1920 C C . SER A 1 250 ? -58.723 -7.155 57.578 1.00 51.16 250 SER A C 1
ATOM 1922 O O . SER A 1 250 ? -59.922 -6.886 57.642 1.00 51.16 250 SER A O 1
ATOM 1924 N N . LYS A 1 251 ? -58.292 -8.408 57.411 1.00 50.44 251 LYS A N 1
ATOM 1925 C CA . LYS A 1 251 ? -59.114 -9.622 57.467 1.00 50.44 251 LYS A CA 1
ATOM 1926 C C . LYS A 1 251 ? -58.310 -10.668 58.222 1.00 50.44 251 LYS A C 1
ATOM 1928 O O . LYS A 1 251 ? -57.311 -11.151 57.699 1.00 50.44 251 LYS A O 1
ATOM 1933 N N . GLY A 1 252 ? -58.729 -10.984 59.445 1.00 47.06 252 GLY A N 1
ATOM 1934 C CA . GLY A 1 252 ? -58.136 -12.062 60.226 1.00 47.06 252 GLY A CA 1
ATOM 1935 C C . GLY A 1 252 ? -58.367 -13.400 59.539 1.00 47.06 252 GLY A C 1
ATOM 1936 O O . GLY A 1 252 ? -59.371 -14.029 59.810 1.00 47.06 252 GLY A O 1
ATOM 1937 N N . GLU A 1 253 ? -57.471 -13.774 58.627 1.00 51.81 253 GLU A N 1
ATOM 1938 C CA . GLU A 1 253 ? -57.214 -15.124 58.116 1.00 51.81 253 GLU A CA 1
ATOM 1939 C C . GLU A 1 253 ? -56.160 -15.025 57.003 1.00 51.81 253 GLU A C 1
ATOM 1941 O O . GLU A 1 253 ? -56.449 -14.648 55.871 1.00 51.81 253 GLU A O 1
ATOM 1946 N N . CYS A 1 254 ? -54.916 -15.388 57.311 1.00 48.22 254 CYS A N 1
ATOM 1947 C CA . CYS A 1 254 ? -54.031 -15.970 56.307 1.00 48.22 254 CYS A CA 1
ATOM 1948 C C . CYS A 1 254 ? -53.340 -17.164 56.968 1.00 48.22 254 CYS A C 1
ATOM 1950 O O . CYS A 1 254 ? -52.399 -17.021 57.749 1.00 48.22 254 CYS A O 1
ATOM 1952 N N . SER A 1 255 ? -53.954 -18.325 56.740 1.00 44.00 255 SER A N 1
ATOM 1953 C CA . SER A 1 255 ? -53.513 -19.645 57.170 1.00 44.00 255 SER A CA 1
ATOM 1954 C C . SER A 1 255 ? -52.161 -19.989 56.553 1.00 44.00 255 SER A C 1
ATOM 1956 O O . SER A 1 255 ? -51.865 -19.628 55.416 1.00 44.00 255 SER A O 1
ATOM 1958 N N . GLN A 1 256 ? -51.380 -20.709 57.349 1.00 46.75 256 GLN A N 1
ATOM 1959 C CA . GLN A 1 256 ? -50.090 -21.307 57.043 1.00 46.75 256 GLN A CA 1
ATOM 1960 C C . GLN A 1 256 ? -50.109 -22.101 55.732 1.00 46.75 256 GLN A C 1
ATOM 1962 O O . GLN A 1 256 ? -51.066 -22.838 55.486 1.00 46.75 256 GLN A O 1
ATOM 1967 N N . SER A 1 257 ? -49.017 -22.033 54.967 1.00 43.09 257 SER A N 1
ATOM 1968 C CA . SER A 1 257 ? -48.270 -23.183 54.420 1.00 43.09 257 SER A CA 1
ATOM 1969 C C . SER A 1 257 ? -46.927 -22.697 53.889 1.00 43.09 257 SER A C 1
ATOM 1971 O O . SER A 1 257 ? -46.953 -21.795 53.023 1.00 43.09 257 SER A O 1
#

Secondary structure (DSSP, 8-state):
---------------PPPPPP--------------HHHHHHHHHHHHHHHHHHHHHHTEEEEPTTEEEEEEETTEEEEEEE-SEEEE--TTTEEEEEEE-S-EEEEEEEEEE-TTS-EEEEEEEEEEEE-TTSHHHHHHHH-TTHIIIIIHHHHHHHHHHHHTTS-HHHHHHTHHHHHHHHHHHHHHHHHTTTEEEEEEEE-PPEE-HHHHHHHHHHHHHHHHHHHHHHHHHHHHHHHHHHHHHHHHHHHSS-----

pLDDT: mean 85.0, std 15.67, range [36.41, 97.19]

Mean predicted aligned error: 13.04 Å

Nearest PDB structures (foldseek):
  8rrh-assembly1_E  TM=7.355E-01  e=5.793E-19  Homo sapiens
  8rrh-assembly1_J  TM=6.879E-01  e=2.309E-19  Homo sapiens
  7wi3-assembly1_G  TM=6.628E-01  e=8.165E-11  Escherichia coli K-12
  8gn9-assembly1_A-2  TM=7.998E-01  e=3.513E-06  Pyrococcus horikoshii
  4fvj-assembly2_B  TM=7.492E-01  e=2.151E-06  Mus musculus

Radius of gyration: 50.83 Å; Cα contacts (8 Å, |Δi|>4): 293; chains: 1; bounding box: 162×37×154 Å

Foldseek 3Di:
DDDDDDDDDDDDDDDDDDDDDDDDDDPPPPDPPQPPVNVVVVVVVVVVVVVVVQVVQQKDAAAAQKKWFKAFQNHTDLDIHHGGIDGHRHPGIDTDIDGFDWDKDKDKEWAAALVRFIKIKIKIFTWGADNNCVSVLCVPQNRPNCVVPLHVQLRVLLHVLRNDHDPVCCVVVVVVSQVSSFVSSQVRCVVSRMHTDDMDMDRIDTDPVVVVVVVVVVVVVVVVVVVVVVVVVVVVVVVVVVVVVVVCVVPVDDDDD

Solvent-accessible surface area (backbone atoms only — not comparable to full-atom values): 14951 Å² total; per-residue (Å²): 145,82,87,80,87,81,88,90,82,87,81,91,85,92,80,84,84,82,85,82,80,90,84,78,88,77,88,72,77,76,67,84,77,70,50,72,68,58,49,52,50,53,50,50,52,52,53,52,51,52,54,51,54,50,58,59,60,16,56,45,75,32,52,82,61,28,31,25,29,34,23,51,81,82,42,78,39,97,57,65,41,60,58,43,82,45,81,50,54,58,95,45,46,47,73,47,76,42,75,43,47,83,41,81,49,76,49,78,36,71,31,46,22,55,75,71,41,61,36,36,35,43,39,38,35,36,29,30,46,46,74,90,47,50,41,58,43,42,72,75,54,39,92,61,29,58,71,72,46,50,52,55,46,46,41,50,27,43,32,66,45,41,39,75,32,43,64,67,45,53,65,77,42,34,69,60,52,50,50,53,29,43,52,45,37,40,56,62,37,44,77,67,58,34,45,66,77,46,73,46,70,58,73,77,40,63,48,69,70,56,54,53,49,52,52,50,50,53,53,51,50,53,50,50,52,51,54,51,52,50,54,52,52,54,51,52,54,52,52,50,54,52,53,54,54,57,52,37,74,77,43,90,71,78,80,90,132